Protein AF-A0A966V989-F1 (afdb_monomer_lite)

Radius of gyration: 21.8 Å; chains: 1; bounding box: 51×34×60 Å

pLDDT: mean 93.57, std 5.22, range [58.5, 98.69]

Sequence (258 aa):
MPNAYLGDNYPEFDYVCVENITTISDEGLRSIDLFLFSRLWVQGTMEQVENVYKALTQFGAKIILDLDDYWVLESGHIMYRMYHEQKLADVIRKHIQLADWVTCTTKHLADRIRPLNANVSILQNEPYEAYQQFIPHPEEEPDKHLVKFGWFGGAQHGEDIELLRDGMERMYFDKELDGKYRIYLGGWNDGNPVYEGYEQVFTAGGRNANYGRIQAADIYSYVGGYNFVNVTLAPLRDTKFNKLKSELKVVEAGWMNK

Foldseek 3Di:
DVVVVCVVPPVVDDDDDDPAPVPQDPVNLLPAQEDEDEQAPDQDDLVVRVVVLCVSCVNPHAYEYEYQFQLQDDPLFPCNVVCVVSVRSVVSLSVLLSGPAYEYADPLLVVVSCVRPVHYDHDHDADDPVQCLLPADLVPAPPVQAAEEEEADDLGCLVLLLVCQVVLLVCLPPPVCPPHYAYEYEQDDPPDVSVVSSVCSNCNRVPNPSYDYHHHDDPSHSLNVLSHHQHYDDRDDPDPRRVRHHPVVVNSNVSNND

Secondary structure (DSSP, 8-state):
-HHHHHHHH-TTS-----S-GGG--HHHHHT-SEEEEES-S--S-HHHHHHHHHHHHTTS-EEEEEE-S-S---TTSTTHHHHHHTTHHHHHHHHHHH-SEEEES-HHHHHHHTTT-S-EEE------TTSGGGS--GGG-SSTTSEEEEEE--TT-HHHHHTTHHHHHHHHH-GGGTTTEEEEEEEE-TT-HHHHHHHHHHTTTTT---EEEEE---TTTGGGGGGG-SEE-------TTGGGS--HHHHHHHHTT-

Structure (mmCIF, N/CA/C/O backbone):
data_AF-A0A966V989-F1
#
_entry.id   AF-A0A966V989-F1
#
loop_
_atom_site.group_PDB
_atom_site.id
_atom_site.type_symbol
_atom_site.label_atom_id
_atom_site.label_alt_id
_atom_site.label_comp_id
_atom_site.label_asym_id
_atom_site.label_entity_id
_atom_site.label_seq_id
_atom_site.pdbx_PDB_ins_code
_atom_site.Cartn_x
_atom_site.Cartn_y
_atom_site.Cartn_z
_atom_site.occupancy
_atom_site.B_iso_or_equiv
_atom_site.auth_seq_id
_atom_site.auth_comp_id
_atom_site.auth_asym_id
_atom_site.auth_atom_id
_atom_site.pdbx_PDB_model_num
ATOM 1 N N . MET A 1 1 ? -8.529 7.664 -1.312 1.00 58.50 1 MET A N 1
ATOM 2 C CA . MET A 1 1 ? -8.880 8.081 0.063 1.00 58.50 1 MET A CA 1
ATOM 3 C C . MET A 1 1 ? -10.378 7.896 0.241 1.00 58.50 1 MET A C 1
ATOM 5 O O . MET A 1 1 ? -11.116 8.706 -0.309 1.00 58.50 1 MET A O 1
ATOM 9 N N . PRO A 1 2 ? -10.831 6.858 0.963 1.00 63.78 2 PRO A N 1
ATOM 10 C CA . PRO A 1 2 ? -12.257 6.602 1.196 1.00 63.78 2 PRO A CA 1
ATOM 11 C C . PRO A 1 2 ? -13.009 7.833 1.724 1.00 63.78 2 PRO A C 1
ATOM 13 O O . PRO A 1 2 ? -14.113 8.112 1.280 1.00 63.78 2 PRO A O 1
ATOM 16 N N . ASN A 1 3 ? -12.360 8.639 2.570 1.00 72.56 3 ASN A N 1
ATOM 17 C CA . ASN A 1 3 ? -12.932 9.867 3.131 1.00 72.56 3 ASN A CA 1
ATOM 18 C C . ASN A 1 3 ? -13.289 10.928 2.074 1.00 72.56 3 ASN A C 1
ATOM 20 O O . ASN A 1 3 ? -14.237 11.673 2.280 1.00 72.56 3 ASN A O 1
ATOM 24 N N . ALA A 1 4 ? -12.552 11.002 0.957 1.00 76.56 4 ALA A N 1
ATOM 25 C CA . ALA A 1 4 ? -12.852 11.953 -0.116 1.00 76.56 4 ALA A CA 1
ATOM 26 C C . ALA A 1 4 ? -14.120 11.534 -0.872 1.00 76.56 4 ALA A C 1
ATOM 28 O O . ALA A 1 4 ? -15.046 12.323 -0.991 1.00 76.56 4 ALA A O 1
ATOM 29 N N . TYR A 1 5 ? -14.202 10.260 -1.278 1.00 80.94 5 TYR A N 1
ATOM 30 C CA . TYR A 1 5 ? -15.415 9.708 -1.892 1.00 80.94 5 TYR A CA 1
ATOM 31 C C . TYR A 1 5 ? -16.628 9.879 -0.978 1.00 80.94 5 TYR A C 1
ATOM 33 O O . TYR A 1 5 ? -17.689 10.312 -1.420 1.00 80.94 5 TYR A O 1
ATOM 41 N N . LEU A 1 6 ? -16.462 9.554 0.304 1.00 81.56 6 LEU A N 1
ATOM 42 C CA . LEU A 1 6 ? -17.521 9.676 1.292 1.00 81.56 6 LEU A CA 1
ATOM 43 C C . LEU A 1 6 ? -17.997 11.128 1.453 1.00 81.56 6 LEU A C 1
ATOM 45 O O . LEU A 1 6 ? -19.194 11.374 1.354 1.00 81.56 6 LEU A O 1
ATOM 49 N N . GLY A 1 7 ? -17.078 12.085 1.604 1.00 83.69 7 GLY A N 1
ATOM 50 C CA . GLY A 1 7 ? -17.421 13.507 1.705 1.00 83.69 7 GLY A CA 1
ATOM 51 C C . GLY A 1 7 ? -18.097 14.073 0.452 1.00 83.69 7 GLY A C 1
ATOM 52 O O . GLY A 1 7 ? -18.991 14.906 0.568 1.00 83.69 7 GLY A O 1
ATOM 53 N N . ASP A 1 8 ? -17.718 13.595 -0.735 1.00 84.81 8 ASP A N 1
ATOM 54 C CA . ASP A 1 8 ? -18.297 14.058 -2.002 1.00 84.81 8 ASP A CA 1
ATOM 55 C C . ASP A 1 8 ? -19.697 13.470 -2.270 1.00 84.81 8 ASP A C 1
ATOM 57 O O . ASP A 1 8 ? -20.505 14.098 -2.957 1.00 84.81 8 ASP A O 1
ATOM 61 N N . ASN A 1 9 ? -19.994 12.271 -1.751 1.00 87.88 9 ASN A N 1
ATOM 62 C CA . ASN A 1 9 ? -21.205 11.514 -2.105 1.00 87.88 9 ASN A CA 1
ATOM 63 C C . ASN A 1 9 ? -22.227 11.365 -0.969 1.00 87.88 9 ASN A C 1
ATOM 65 O O . ASN A 1 9 ? -23.382 11.054 -1.256 1.00 87.88 9 ASN A O 1
ATOM 69 N N . TYR A 1 10 ? -21.836 11.588 0.288 1.00 89.88 10 TYR A N 1
ATOM 70 C CA . TYR A 1 10 ? -22.702 11.408 1.458 1.00 89.88 10 TYR A CA 1
ATOM 71 C C . TYR A 1 10 ? -22.670 12.646 2.370 1.00 89.88 10 TYR A C 1
ATOM 73 O O . TYR A 1 10 ? -22.090 12.612 3.460 1.00 89.88 10 TYR A O 1
ATOM 81 N N . PRO A 1 11 ? -23.279 13.765 1.930 1.00 87.62 11 PRO A N 1
ATOM 82 C CA . PRO A 1 11 ? -23.279 15.030 2.667 1.00 87.62 11 PRO A CA 1
ATOM 83 C C . PRO A 1 11 ? -24.067 14.977 3.985 1.00 87.62 11 PRO A C 1
ATOM 85 O O . PRO A 1 11 ? -24.035 15.932 4.754 1.00 87.62 11 PRO A O 1
ATOM 88 N N . GLU A 1 12 ? -24.808 13.897 4.242 1.00 89.38 12 GLU A N 1
ATOM 89 C CA . GLU A 1 12 ? -25.472 13.645 5.520 1.00 89.38 12 GLU A CA 1
ATOM 90 C C . GLU A 1 12 ? -24.508 13.296 6.664 1.00 89.38 12 GLU A C 1
ATOM 92 O O . GLU A 1 12 ? -24.930 13.301 7.821 1.00 89.38 12 GLU A O 1
ATOM 97 N N . PHE A 1 13 ? -23.242 12.990 6.363 1.00 87.75 13 PHE A N 1
ATOM 98 C CA . PHE A 1 13 ? -22.214 12.733 7.365 1.00 87.75 13 PHE A CA 1
ATOM 99 C C . PHE A 1 13 ? -21.246 13.911 7.477 1.00 87.75 13 PHE A C 1
ATOM 101 O O . PHE A 1 13 ? -20.687 14.382 6.487 1.00 87.75 13 PHE A O 1
ATOM 108 N N . ASP A 1 14 ? -20.974 14.318 8.714 1.00 87.75 14 ASP A N 1
ATOM 109 C CA . ASP A 1 14 ? -19.899 15.252 9.024 1.00 87.75 14 ASP A CA 1
ATOM 110 C C . ASP A 1 14 ? -18.587 14.490 9.248 1.00 87.75 14 ASP A C 1
ATOM 112 O O . ASP A 1 14 ? -18.503 13.570 10.066 1.00 87.75 14 ASP A O 1
ATOM 116 N N . TYR A 1 15 ? -17.531 14.895 8.540 1.00 85.06 15 TYR A N 1
ATOM 117 C CA . TYR A 1 15 ? -16.211 14.274 8.640 1.00 85.06 15 TYR A CA 1
ATOM 118 C C . TYR A 1 15 ? -15.223 15.205 9.331 1.00 85.06 15 TYR A C 1
ATOM 120 O O . TYR A 1 15 ? -14.981 16.328 8.887 1.00 85.06 15 TYR A O 1
ATOM 128 N N . VAL A 1 16 ? -14.582 14.705 10.386 1.00 85.50 16 VAL A N 1
ATOM 129 C CA . VAL A 1 16 ? -13.527 15.427 11.101 1.00 85.50 16 VAL A CA 1
ATOM 130 C C . VAL A 1 16 ? -12.266 14.578 11.107 1.00 85.50 16 VAL A C 1
ATOM 132 O O . VAL A 1 16 ? -12.254 13.456 11.609 1.00 85.50 16 VAL A O 1
ATOM 135 N N . CYS A 1 17 ? -11.182 15.119 10.552 1.00 86.69 17 CYS A N 1
ATOM 136 C CA . CYS A 1 17 ? -9.864 14.519 10.695 1.00 86.69 17 CYS A CA 1
ATOM 137 C C . CYS A 1 17 ? -9.240 15.011 12.002 1.00 86.69 17 CYS A C 1
ATOM 139 O O . CYS A 1 17 ? -9.069 16.216 12.196 1.00 86.69 17 CYS A O 1
ATOM 141 N N . VAL A 1 18 ? -8.897 14.083 12.892 1.00 85.00 18 VAL A N 1
ATOM 142 C CA . VAL A 1 18 ? -8.222 14.394 14.151 1.00 85.00 18 VAL A CA 1
ATOM 143 C C . VAL A 1 18 ? -6.817 13.813 14.108 1.00 85.00 18 VAL A C 1
ATOM 145 O O . VAL A 1 18 ? -6.646 12.598 14.105 1.00 85.00 18 VAL A O 1
ATOM 148 N N . GLU A 1 19 ? -5.806 14.681 14.108 1.00 81.44 19 GLU A N 1
ATOM 149 C CA . GLU A 1 19 ? -4.401 14.251 14.109 1.00 81.44 19 GLU A CA 1
ATOM 150 C C . GLU A 1 19 ? -3.995 13.595 15.432 1.00 81.44 19 GLU A C 1
ATOM 152 O O . GLU A 1 19 ? -3.210 12.649 15.452 1.00 81.44 19 GLU A O 1
ATOM 157 N N . ASN A 1 20 ? -4.531 14.092 16.550 1.00 88.19 20 ASN A N 1
ATOM 158 C CA . ASN A 1 20 ? -4.239 13.568 17.874 1.00 88.19 20 ASN A CA 1
ATOM 159 C C . ASN A 1 20 ? -5.516 13.429 18.707 1.00 88.19 20 ASN A C 1
ATOM 161 O O . ASN A 1 20 ? -6.083 14.410 19.178 1.00 88.19 20 ASN A O 1
ATOM 165 N N . ILE A 1 21 ? -5.937 12.190 18.952 1.00 89.62 21 ILE A N 1
ATOM 166 C CA . ILE A 1 21 ? -7.148 11.889 19.725 1.00 89.62 21 ILE A CA 1
ATOM 167 C C . ILE A 1 21 ? -7.117 12.448 21.154 1.00 89.62 21 ILE A C 1
ATOM 169 O O . ILE A 1 21 ? -8.170 12.661 21.747 1.00 89.62 21 ILE A O 1
ATOM 173 N N . THR A 1 22 ? -5.934 12.733 21.714 1.00 88.56 22 THR A N 1
ATOM 174 C CA . THR A 1 22 ? -5.822 13.306 23.064 1.00 88.56 22 THR A CA 1
ATOM 175 C C . THR A 1 22 ? -6.238 14.774 23.129 1.00 88.56 22 THR A C 1
ATOM 177 O O . THR A 1 22 ? -6.298 15.328 24.222 1.00 88.56 22 THR A O 1
ATOM 180 N N . THR A 1 23 ? -6.466 15.434 21.989 1.00 90.19 23 THR A N 1
ATOM 181 C CA . THR A 1 23 ? -6.910 16.836 21.943 1.00 90.19 23 THR A CA 1
ATOM 182 C C . THR A 1 23 ? -8.427 16.974 21.835 1.00 90.19 23 THR A C 1
ATOM 184 O O . THR A 1 23 ? -8.926 18.098 21.838 1.00 90.19 23 THR A O 1
ATOM 187 N N . ILE A 1 24 ? -9.166 15.866 21.721 1.00 92.00 24 ILE A N 1
ATOM 188 C CA . ILE A 1 24 ? -10.629 15.890 21.654 1.00 92.00 24 ILE A CA 1
ATOM 189 C C . ILE A 1 24 ? -11.175 16.144 23.065 1.00 92.00 24 ILE A C 1
ATOM 191 O O . ILE A 1 24 ? -10.844 15.424 24.005 1.00 92.00 24 ILE A O 1
ATOM 195 N N . SER A 1 25 ? -12.000 17.181 23.222 1.00 93.38 25 SER A N 1
ATOM 196 C CA . SER A 1 25 ? -12.695 17.463 24.483 1.00 93.38 25 SER A CA 1
ATOM 197 C C . SER A 1 25 ? -13.826 16.460 24.729 1.00 93.38 25 SER A C 1
ATOM 199 O O . SER A 1 25 ? -14.310 15.826 23.797 1.00 93.38 25 SER A O 1
ATOM 201 N N . ASP A 1 26 ? -14.327 16.368 25.962 1.00 93.19 26 ASP A N 1
ATOM 202 C CA . ASP A 1 26 ? -15.508 15.543 26.260 1.00 93.19 26 ASP A CA 1
ATOM 203 C C . ASP A 1 26 ? -16.731 15.936 25.415 1.00 93.19 26 ASP A C 1
ATOM 205 O O . ASP A 1 26 ? -17.512 15.076 25.019 1.00 93.19 26 ASP A O 1
ATOM 209 N N . GLU A 1 27 ? -16.899 17.227 25.116 1.00 94.06 27 GLU A N 1
ATOM 210 C CA . GLU A 1 27 ? -17.954 17.710 24.219 1.00 94.06 27 GLU A CA 1
ATOM 211 C C . GLU A 1 27 ? -17.746 17.205 22.785 1.00 94.06 27 GLU A C 1
ATOM 213 O O . GLU A 1 27 ? -18.691 16.714 22.175 1.00 94.06 27 GLU A O 1
ATOM 218 N N . GLY A 1 28 ? -16.504 17.224 22.289 1.00 92.94 28 GLY A N 1
ATOM 219 C CA . GLY A 1 28 ? -16.163 16.652 20.986 1.00 92.94 28 GLY A CA 1
ATOM 220 C C . GLY A 1 28 ? -16.338 15.133 20.938 1.00 92.94 28 GLY A C 1
ATOM 221 O O . GLY A 1 28 ? -16.830 14.601 19.953 1.00 92.94 28 GLY A O 1
ATOM 222 N N . LEU A 1 29 ? -16.006 14.410 22.012 1.00 94.12 29 LEU A N 1
ATOM 223 C CA . LEU A 1 29 ? -16.248 12.965 22.083 1.00 94.12 29 LEU A CA 1
ATOM 224 C C . LEU A 1 29 ? -17.749 12.637 22.075 1.00 94.12 29 LEU A C 1
ATOM 226 O O . LEU A 1 29 ? -18.141 11.612 21.527 1.00 94.12 29 LEU A O 1
ATOM 230 N N . ARG A 1 30 ? -18.597 13.492 22.664 1.00 95.75 30 ARG A N 1
ATOM 231 C CA . ARG A 1 30 ? -20.063 13.327 22.650 1.00 95.75 30 ARG A CA 1
ATOM 232 C C . ARG A 1 30 ? -20.688 13.565 21.282 1.00 95.75 30 ARG A C 1
ATOM 234 O O . ARG A 1 30 ? -21.777 13.055 21.050 1.00 95.75 30 ARG A O 1
ATOM 241 N N . SER A 1 31 ? -20.047 14.355 20.424 1.00 94.25 31 SER A N 1
ATOM 242 C CA . SER A 1 31 ? -20.546 14.632 19.076 1.00 94.25 31 SER A CA 1
ATOM 243 C C . SER A 1 31 ? -20.110 13.595 18.041 1.00 94.25 31 SER A C 1
ATOM 245 O O . SER A 1 31 ? -20.470 13.733 16.880 1.00 94.25 31 SER A O 1
ATOM 247 N N . ILE A 1 32 ? -19.296 12.604 18.420 1.00 94.75 32 ILE A N 1
ATOM 248 C CA . ILE A 1 32 ? -18.785 11.589 17.495 1.00 94.75 32 ILE A CA 1
ATOM 249 C C . ILE A 1 32 ? -19.604 10.309 17.639 1.00 94.75 32 ILE A C 1
ATOM 251 O O . ILE A 1 32 ? -19.591 9.667 18.687 1.00 94.75 32 ILE A O 1
ATOM 255 N N . ASP A 1 33 ? -20.250 9.893 16.553 1.00 95.06 33 ASP A N 1
ATOM 256 C CA . ASP A 1 33 ? -20.952 8.608 16.482 1.00 95.06 33 ASP A CA 1
ATOM 257 C C . ASP A 1 33 ? -20.016 7.450 16.096 1.00 95.06 33 ASP A C 1
ATOM 259 O O . ASP A 1 33 ? -20.230 6.296 16.478 1.00 95.06 33 ASP A O 1
ATOM 263 N N . LEU A 1 34 ? -18.961 7.749 15.331 1.00 94.94 34 LEU A N 1
ATOM 264 C CA . LEU A 1 34 ? -18.090 6.757 14.712 1.00 94.94 34 LEU A CA 1
ATOM 265 C C . LEU A 1 34 ? -16.642 7.243 14.630 1.00 94.94 34 LEU A C 1
ATOM 267 O O . LEU A 1 34 ? -16.358 8.301 14.075 1.00 94.94 34 LEU A O 1
ATOM 271 N N . PHE A 1 35 ? -15.714 6.415 15.098 1.00 95.50 35 PHE A N 1
ATOM 272 C CA . PHE A 1 35 ? -14.289 6.564 14.845 1.00 95.50 35 PHE A CA 1
ATOM 273 C C . PHE A 1 35 ? -13.830 5.553 13.799 1.00 95.50 35 PHE A C 1
ATOM 275 O O . PHE A 1 35 ? -14.087 4.356 13.929 1.00 95.50 35 PHE A O 1
ATOM 282 N N . LEU A 1 36 ? -13.088 6.028 12.802 1.00 94.31 36 LEU A N 1
ATOM 283 C CA . LEU A 1 36 ? -12.415 5.193 11.813 1.00 94.31 36 LEU A CA 1
ATOM 284 C C . LEU A 1 36 ? -10.902 5.301 12.013 1.00 94.31 36 LEU A C 1
ATOM 286 O O . LEU A 1 36 ? -10.333 6.382 11.873 1.00 94.31 36 LEU A O 1
ATOM 290 N N . PHE A 1 37 ? -10.248 4.181 12.313 1.00 95.06 37 PHE A N 1
ATOM 291 C CA . PHE A 1 37 ? -8.795 4.119 12.470 1.00 95.06 37 PHE A CA 1
ATOM 292 C C . PHE A 1 37 ? -8.169 3.217 11.420 1.00 95.06 37 PHE A C 1
ATOM 294 O O . PHE A 1 37 ? -8.630 2.099 11.212 1.00 95.06 37 PHE A O 1
ATOM 301 N N . SER A 1 38 ? -7.057 3.656 10.831 1.00 93.56 38 SER A N 1
ATOM 302 C CA . SER A 1 38 ? -6.209 2.775 10.031 1.00 93.56 38 SER A CA 1
ATOM 303 C C . SER A 1 38 ? -5.205 2.068 10.937 1.00 93.56 38 SER A C 1
ATOM 305 O O . SER A 1 38 ? -4.400 2.706 11.617 1.00 93.56 38 SER A O 1
ATOM 307 N N . ARG A 1 39 ? -5.248 0.733 10.938 1.00 94.12 39 ARG A N 1
ATOM 308 C CA . ARG A 1 39 ? -4.341 -0.198 11.630 1.00 94.12 39 ARG A CA 1
ATOM 309 C C . ARG A 1 39 ? -4.349 -0.189 13.160 1.00 94.12 39 ARG A C 1
ATOM 311 O O . ARG A 1 39 ? -4.332 -1.272 13.747 1.00 94.12 39 ARG A O 1
ATOM 318 N N . LEU A 1 40 ? -4.354 0.973 13.808 1.00 95.12 40 LEU A N 1
ATOM 319 C CA . LEU A 1 40 ? -4.369 1.131 15.265 1.00 95.12 40 LEU A CA 1
ATOM 320 C C . LEU A 1 40 ? -4.830 2.539 15.669 1.00 95.12 40 LEU A C 1
ATOM 322 O O . LEU A 1 40 ? -4.630 3.492 14.924 1.00 95.12 40 LEU A O 1
ATOM 326 N N . TRP A 1 41 ? -5.406 2.677 16.866 1.00 94.81 41 TRP A N 1
ATOM 327 C CA . TRP A 1 41 ? -5.727 3.985 17.462 1.00 94.81 41 TRP A CA 1
ATOM 328 C C . TRP A 1 41 ? -4.679 4.445 18.473 1.00 94.81 41 TRP A C 1
ATOM 330 O O . TRP A 1 41 ? -4.533 5.640 18.709 1.00 94.81 41 TRP A O 1
ATOM 340 N N . VAL A 1 42 ? -3.935 3.514 19.080 1.00 94.56 42 VAL A N 1
ATOM 341 C CA . VAL A 1 42 ? -2.839 3.842 19.993 1.00 94.56 42 VAL A CA 1
ATOM 342 C C . VAL A 1 42 ? -1.757 2.768 19.955 1.00 94.56 42 VAL A C 1
ATOM 344 O O . VAL A 1 42 ? -2.034 1.570 19.925 1.00 94.56 42 VAL A O 1
ATOM 347 N N . GLN A 1 43 ? -0.497 3.190 19.999 1.00 90.81 43 GLN A N 1
ATOM 348 C CA . GLN A 1 43 ? 0.629 2.288 20.215 1.00 90.81 43 GLN A CA 1
ATOM 349 C C . GLN A 1 43 ? 0.986 2.281 21.702 1.00 90.81 43 GLN A C 1
ATOM 351 O O . GLN A 1 43 ? 1.272 3.326 22.281 1.00 90.81 43 GLN A O 1
ATOM 356 N N . GLY A 1 44 ? 0.962 1.108 22.333 1.00 91.12 44 GLY A N 1
ATOM 357 C CA . GLY A 1 44 ? 1.195 0.999 23.768 1.00 91.12 44 GLY A CA 1
ATOM 358 C C . GLY A 1 44 ? 0.936 -0.397 24.320 1.00 91.12 44 GLY A C 1
ATOM 359 O O . GLY A 1 44 ? 0.843 -1.378 23.580 1.00 91.12 44 GLY A O 1
ATOM 360 N N . THR A 1 45 ? 0.824 -0.485 25.642 1.00 94.44 45 THR A N 1
ATOM 361 C CA . THR A 1 45 ? 0.451 -1.715 26.345 1.00 94.44 45 THR A CA 1
ATOM 362 C C . THR A 1 45 ? -1.009 -2.086 26.071 1.00 94.44 45 THR A C 1
ATOM 364 O O . THR A 1 45 ? -1.823 -1.243 25.701 1.00 94.44 45 THR A O 1
ATOM 367 N N . MET A 1 46 ? -1.378 -3.347 26.313 1.00 95.38 46 MET A N 1
ATOM 368 C CA . MET A 1 46 ? -2.772 -3.801 26.168 1.00 95.38 46 MET A CA 1
ATOM 369 C C . MET A 1 46 ? -3.744 -2.987 27.027 1.00 95.38 46 MET A C 1
ATOM 371 O O . MET A 1 46 ? -4.854 -2.696 26.595 1.00 95.38 46 MET A O 1
ATOM 375 N N . GLU A 1 47 ? -3.309 -2.590 28.223 1.00 96.94 47 GLU A N 1
ATOM 376 C CA . GLU A 1 47 ? -4.089 -1.748 29.127 1.00 96.94 47 GLU A CA 1
ATOM 377 C C . GLU A 1 47 ? -4.317 -0.352 28.536 1.00 96.94 47 GLU A C 1
ATOM 379 O O . GLU A 1 47 ? -5.433 0.158 28.578 1.00 96.94 47 GLU A O 1
ATOM 384 N N . GLN A 1 48 ? -3.295 0.249 27.916 1.00 96.06 48 GLN A N 1
ATOM 385 C CA . GLN A 1 48 ? -3.448 1.531 27.225 1.00 96.06 48 GLN A CA 1
ATOM 386 C C . GLN A 1 48 ? -4.442 1.421 26.064 1.00 96.06 48 GLN A C 1
ATOM 388 O O . GLN A 1 48 ? -5.310 2.279 25.931 1.00 96.06 48 GLN A O 1
ATOM 393 N N . VAL A 1 49 ? -4.374 0.345 25.272 1.00 97.62 49 VAL A N 1
ATOM 394 C CA . VAL A 1 49 ? -5.329 0.091 24.180 1.00 97.62 49 VAL A CA 1
ATOM 395 C C . VAL A 1 49 ? -6.765 0.004 24.704 1.00 97.62 49 VAL A C 1
ATOM 397 O O . VAL A 1 49 ? -7.654 0.650 24.150 1.00 97.62 49 VAL A O 1
ATOM 400 N N . GLU A 1 50 ? -6.992 -0.751 25.784 1.00 98.06 50 GLU A N 1
ATOM 401 C CA . GLU A 1 50 ? -8.311 -0.879 26.417 1.00 98.06 50 GLU A CA 1
ATOM 402 C C . GLU A 1 50 ? -8.815 0.435 27.017 1.00 98.06 50 GLU A C 1
ATOM 404 O O . GLU A 1 50 ? -9.999 0.750 26.902 1.00 98.06 50 GLU A O 1
ATOM 409 N N . ASN A 1 51 ? -7.939 1.204 27.664 1.00 97.44 51 ASN A N 1
ATOM 410 C CA . ASN A 1 51 ? -8.308 2.474 28.282 1.00 97.44 51 ASN A CA 1
ATOM 411 C C . ASN A 1 51 ? -8.685 3.516 27.228 1.00 97.44 51 ASN A C 1
ATOM 413 O O . ASN A 1 51 ? -9.692 4.202 27.393 1.00 97.44 51 ASN A O 1
ATOM 417 N N . VAL A 1 52 ? -7.939 3.587 26.121 1.00 96.94 52 VAL A N 1
ATOM 418 C CA . VAL A 1 52 ? -8.288 4.464 24.996 1.00 96.94 52 VAL A CA 1
ATOM 419 C C . VAL A 1 52 ? -9.600 4.018 24.352 1.00 96.94 52 VAL A C 1
ATOM 421 O O . VAL A 1 52 ? -10.469 4.855 24.139 1.00 96.94 52 VAL A O 1
ATOM 424 N N . TYR A 1 53 ? -9.810 2.715 24.135 1.00 97.75 53 TYR A N 1
ATOM 425 C CA . TYR A 1 53 ? -11.090 2.198 23.635 1.00 97.75 53 TYR A CA 1
ATOM 426 C C . TYR A 1 53 ? -12.269 2.622 24.528 1.00 97.75 53 TYR A C 1
ATOM 428 O O . TYR A 1 53 ? -13.266 3.148 24.034 1.00 97.75 53 TYR A O 1
ATOM 436 N N . LYS A 1 54 ? -12.148 2.456 25.853 1.00 97.69 54 LYS A N 1
ATOM 437 C CA . LYS A 1 54 ? -13.186 2.877 26.810 1.00 97.69 54 LYS A CA 1
ATOM 438 C C . LYS A 1 54 ? -13.437 4.382 26.749 1.00 97.69 54 LYS A C 1
ATOM 440 O O . LYS A 1 54 ? -14.589 4.788 26.778 1.00 97.69 54 LYS A O 1
ATOM 445 N N . ALA A 1 55 ? -12.386 5.195 26.651 1.00 96.31 55 ALA A N 1
ATOM 446 C CA . ALA A 1 55 ? -12.510 6.649 26.575 1.00 96.31 55 ALA A CA 1
ATOM 447 C C . ALA A 1 55 ? -13.196 7.114 25.280 1.00 96.31 55 ALA A C 1
ATOM 449 O O . ALA A 1 55 ? -14.060 7.984 25.329 1.00 96.31 55 ALA A O 1
ATOM 450 N N . LEU A 1 56 ? -12.854 6.511 24.137 1.00 96.56 56 LEU A N 1
ATOM 451 C CA . LEU A 1 56 ? -13.466 6.829 22.843 1.00 96.56 56 LEU A CA 1
ATOM 452 C C . LEU A 1 56 ? -14.943 6.416 22.794 1.00 96.56 56 LEU A C 1
ATOM 454 O O . LEU A 1 56 ? -15.771 7.136 22.252 1.00 96.56 56 LEU A O 1
ATOM 458 N N . THR A 1 57 ? -15.289 5.280 23.401 1.00 97.00 57 THR A N 1
ATOM 459 C CA . THR A 1 57 ? -16.648 4.712 23.350 1.00 97.00 57 THR A CA 1
ATOM 460 C C . THR A 1 57 ? -17.540 5.129 24.525 1.00 97.00 57 THR A C 1
ATOM 462 O O . THR A 1 57 ? -18.715 4.761 24.564 1.00 97.00 57 THR A O 1
ATOM 465 N N . GLN A 1 58 ? -17.035 5.927 25.478 1.00 97.00 58 GLN A N 1
ATOM 466 C CA . GLN A 1 58 ? -17.753 6.266 26.719 1.00 97.00 58 GLN A CA 1
ATOM 467 C C . GLN A 1 58 ? -19.094 6.984 26.489 1.00 97.00 58 GLN A C 1
ATOM 469 O O . GLN A 1 58 ? -19.990 6.893 27.328 1.00 97.00 58 GLN A O 1
ATOM 474 N N . PHE A 1 59 ? -19.240 7.683 25.358 1.00 97.00 59 PHE A N 1
ATOM 475 C CA . PHE A 1 59 ? -20.464 8.393 24.975 1.00 97.00 59 PHE A CA 1
ATOM 476 C C . PHE A 1 59 ? -21.276 7.675 23.890 1.00 97.00 59 PHE A C 1
ATOM 478 O O . PHE A 1 59 ? -22.216 8.251 23.356 1.00 97.00 59 PHE A O 1
ATOM 485 N N . GLY A 1 60 ? -20.966 6.405 23.611 1.0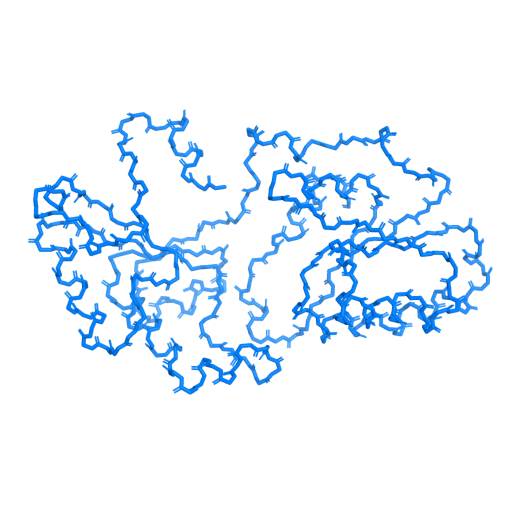0 97.12 60 GLY A N 1
ATOM 486 C CA . GLY A 1 60 ? -21.734 5.556 22.696 1.00 97.12 60 GLY A CA 1
ATOM 487 C C . GLY A 1 60 ? -21.165 5.438 21.283 1.00 97.12 60 GLY A C 1
ATOM 488 O O . GLY A 1 60 ? -21.697 4.646 20.506 1.00 97.12 60 GLY A O 1
ATOM 489 N N . ALA A 1 61 ? -20.079 6.156 20.975 1.00 97.44 61 ALA A N 1
ATOM 490 C CA . ALA A 1 61 ? -19.389 6.057 19.695 1.00 97.44 61 ALA A CA 1
ATOM 491 C C . ALA A 1 61 ? -18.949 4.618 19.389 1.00 97.44 61 ALA A C 1
ATOM 493 O O . ALA A 1 61 ? -18.622 3.841 20.295 1.00 97.44 61 ALA A O 1
ATOM 494 N N . LYS A 1 62 ? -18.900 4.282 18.101 1.00 98.25 62 LYS A N 1
ATOM 495 C CA . LYS A 1 62 ? -18.411 2.996 17.591 1.00 98.25 62 LYS A CA 1
ATOM 496 C C . LYS A 1 62 ? -17.027 3.129 16.983 1.00 98.25 62 LYS A C 1
ATOM 498 O O . LYS A 1 62 ? -16.676 4.187 16.473 1.00 98.25 62 LYS A O 1
ATOM 503 N N . ILE A 1 63 ? -16.239 2.057 17.019 1.00 98.19 63 ILE A N 1
ATOM 504 C CA . ILE A 1 63 ? -14.908 2.021 16.399 1.00 98.19 63 ILE A CA 1
ATOM 505 C C . ILE A 1 63 ? -14.901 1.055 15.216 1.00 98.19 63 ILE A C 1
ATOM 507 O O . ILE A 1 63 ? -15.118 -0.148 15.379 1.00 98.19 63 ILE A O 1
ATOM 511 N N . ILE A 1 64 ? -14.578 1.586 14.037 1.00 97.75 64 ILE A N 1
ATOM 512 C CA . ILE A 1 64 ? -14.197 0.815 12.855 1.00 97.75 64 ILE A CA 1
ATOM 513 C C . ILE A 1 64 ? -12.677 0.811 12.744 1.00 97.75 64 ILE A C 1
ATOM 515 O O . ILE A 1 64 ? -12.028 1.860 12.760 1.00 97.75 64 ILE A O 1
ATOM 519 N N . LEU A 1 65 ? -12.112 -0.385 12.611 1.00 97.88 65 LEU A N 1
ATOM 520 C CA . LEU A 1 65 ? -10.696 -0.578 12.336 1.00 97.88 65 LEU A CA 1
ATOM 521 C C . LEU A 1 65 ? -10.501 -1.000 10.882 1.00 97.88 65 LEU A C 1
ATOM 523 O O . LEU A 1 65 ? -10.951 -2.072 10.488 1.00 97.88 65 LEU A O 1
ATOM 527 N N . ASP A 1 66 ? -9.781 -0.199 10.113 1.00 95.88 66 ASP A N 1
ATOM 528 C CA . ASP A 1 66 ? -9.393 -0.527 8.747 1.00 95.88 66 ASP A CA 1
ATOM 529 C C . ASP A 1 66 ? -8.014 -1.201 8.699 1.00 95.88 66 ASP A C 1
ATOM 531 O O . ASP A 1 66 ? -7.035 -0.703 9.267 1.00 95.88 66 ASP A O 1
ATOM 535 N N . LEU A 1 67 ? -7.938 -2.366 8.049 1.00 95.62 67 LEU A N 1
ATOM 536 C CA . LEU A 1 67 ? -6.742 -3.203 7.950 1.00 95.62 67 LEU A CA 1
ATOM 537 C C . LEU A 1 67 ? -6.451 -3.621 6.509 1.00 95.62 67 LEU A C 1
ATOM 539 O O . LEU A 1 67 ? -7.080 -4.534 5.978 1.00 95.62 67 LEU A O 1
ATOM 543 N N . ASP A 1 68 ? -5.404 -3.037 5.929 1.00 91.38 68 ASP A N 1
ATOM 544 C CA . ASP A 1 68 ? -4.922 -3.403 4.589 1.00 91.38 68 ASP A CA 1
ATOM 545 C C . ASP A 1 68 ? -3.860 -4.525 4.613 1.00 91.38 68 ASP A C 1
ATOM 547 O O . ASP A 1 68 ? -3.787 -5.362 3.718 1.00 91.38 68 ASP A O 1
ATOM 551 N N . ASP A 1 69 ? -3.074 -4.609 5.692 1.00 91.62 69 ASP A N 1
ATOM 552 C CA . ASP A 1 69 ? -1.962 -5.558 5.824 1.00 91.62 69 ASP A CA 1
ATOM 553 C C . ASP A 1 69 ? -2.147 -6.538 6.984 1.00 91.62 69 ASP A C 1
ATOM 555 O O . ASP A 1 69 ? -2.509 -6.157 8.106 1.00 91.62 69 ASP A O 1
ATOM 559 N N . TYR A 1 70 ? -1.725 -7.787 6.776 1.00 95.75 70 TYR A N 1
ATOM 560 C CA . TYR A 1 70 ? -1.619 -8.767 7.855 1.00 95.75 70 TYR A CA 1
ATOM 561 C C . TYR A 1 70 ? -0.662 -8.288 8.965 1.00 95.75 70 TYR A C 1
ATOM 563 O O . TYR A 1 70 ? 0.399 -7.718 8.723 1.00 95.75 70 TYR A O 1
ATOM 571 N N . TRP A 1 71 ? -1.032 -8.502 10.226 1.00 95.50 71 TRP A N 1
ATOM 572 C CA . TRP A 1 71 ? -0.325 -7.919 11.378 1.00 95.50 71 TRP A CA 1
ATOM 573 C C . TRP A 1 71 ? 0.858 -8.749 11.889 1.00 95.50 71 TRP A C 1
ATOM 575 O O . TRP A 1 71 ? 1.542 -8.329 12.822 1.00 95.50 71 TRP A O 1
ATOM 585 N N . VAL A 1 72 ? 1.110 -9.927 11.310 1.00 94.88 72 VAL A N 1
ATOM 586 C CA . VAL A 1 72 ? 2.275 -10.758 11.644 1.00 94.88 72 VAL A CA 1
ATOM 587 C C . VAL A 1 72 ? 3.267 -10.702 10.493 1.00 94.88 72 VAL A C 1
ATOM 589 O O . VAL A 1 72 ? 2.977 -11.186 9.399 1.00 94.88 72 VAL A O 1
ATOM 592 N N . LEU A 1 73 ? 4.437 -10.132 10.768 1.00 91.62 73 LEU A N 1
ATOM 593 C CA . LEU A 1 73 ? 5.523 -10.011 9.805 1.00 91.62 73 LEU A CA 1
ATOM 594 C C . LEU A 1 73 ? 6.455 -11.222 9.868 1.00 91.62 73 LEU A C 1
ATOM 596 O O . LEU A 1 73 ? 6.684 -11.791 10.936 1.00 91.62 73 LEU A O 1
ATOM 600 N N . GLU A 1 74 ? 7.013 -11.589 8.721 1.00 87.50 74 GLU A N 1
ATOM 601 C CA . GLU A 1 74 ? 8.053 -12.614 8.613 1.00 87.50 74 GLU A CA 1
ATOM 602 C C . GLU A 1 74 ? 9.449 -12.002 8.786 1.00 87.50 74 GLU A C 1
ATOM 604 O O . GLU A 1 74 ? 9.628 -10.795 8.632 1.00 87.50 74 GLU A O 1
ATOM 609 N N . SER A 1 75 ? 10.454 -12.833 9.082 1.00 86.31 75 SER A N 1
ATOM 610 C CA . SER A 1 75 ? 11.806 -12.382 9.446 1.00 86.31 75 SER A CA 1
ATOM 611 C C . SER A 1 75 ? 12.542 -11.582 8.368 1.00 86.31 75 SER A C 1
ATOM 613 O O . SER A 1 75 ? 13.474 -10.858 8.704 1.00 86.31 75 SER A O 1
ATOM 615 N N . GLY A 1 76 ? 12.145 -11.717 7.097 1.00 80.56 76 GLY A N 1
ATOM 616 C CA . GLY A 1 76 ? 12.696 -10.940 5.977 1.00 80.56 76 GLY A CA 1
ATOM 617 C C . GLY A 1 76 ? 12.148 -9.512 5.880 1.00 80.56 76 GLY A C 1
ATOM 618 O O . GLY A 1 76 ? 12.735 -8.667 5.213 1.00 80.56 76 GLY A O 1
ATOM 619 N N . HIS A 1 77 ? 11.048 -9.197 6.571 1.00 84.38 77 HIS A N 1
ATOM 620 C CA . HIS A 1 77 ? 10.459 -7.863 6.512 1.00 84.38 77 HIS A CA 1
ATOM 621 C C . HIS A 1 77 ? 11.319 -6.844 7.276 1.00 84.38 77 HIS A C 1
ATOM 623 O O . HIS A 1 77 ? 11.687 -7.077 8.427 1.00 84.38 77 HIS A O 1
ATOM 629 N N . ILE A 1 78 ? 11.559 -5.661 6.698 1.00 84.62 78 ILE A N 1
ATOM 630 C CA . ILE A 1 78 ? 12.414 -4.615 7.299 1.00 84.62 78 ILE A CA 1
ATOM 631 C C . ILE A 1 78 ? 11.974 -4.216 8.721 1.00 84.62 78 ILE A C 1
ATOM 633 O O . ILE A 1 78 ? 12.791 -4.052 9.623 1.00 84.62 78 ILE A O 1
ATOM 637 N N . MET A 1 79 ? 10.659 -4.154 8.948 1.00 88.94 79 MET A N 1
ATOM 638 C CA . MET A 1 79 ? 10.053 -3.844 10.251 1.00 88.94 79 MET A CA 1
ATOM 639 C C . MET A 1 79 ? 9.934 -5.037 11.217 1.00 88.94 79 MET A C 1
ATOM 641 O O . MET A 1 79 ? 9.403 -4.868 12.314 1.00 88.94 79 MET A O 1
ATOM 645 N N . TYR A 1 80 ? 10.404 -6.237 10.854 1.00 90.69 80 TYR A N 1
ATOM 646 C CA . TYR A 1 80 ? 10.226 -7.450 11.664 1.00 90.69 80 TYR A CA 1
ATOM 647 C C . TYR A 1 80 ? 10.765 -7.300 13.090 1.00 90.69 80 TYR A C 1
ATOM 649 O O . TYR A 1 80 ? 10.059 -7.610 14.049 1.00 90.69 80 TYR A O 1
ATOM 657 N N . ARG A 1 81 ? 11.995 -6.783 13.239 1.00 93.06 81 ARG A N 1
ATOM 658 C CA . ARG A 1 81 ? 12.634 -6.615 14.558 1.00 93.06 81 ARG A CA 1
ATOM 659 C C . ARG A 1 81 ? 11.814 -5.704 15.463 1.00 93.06 81 ARG A C 1
ATOM 661 O O . ARG A 1 81 ? 11.482 -6.101 16.572 1.00 93.06 81 ARG A O 1
ATOM 668 N N . MET A 1 82 ? 11.398 -4.548 14.943 1.00 93.06 82 MET A N 1
ATOM 669 C CA . MET A 1 82 ? 10.548 -3.610 15.675 1.00 93.06 82 MET A CA 1
ATOM 670 C C . MET A 1 82 ? 9.210 -4.255 16.072 1.00 93.06 82 MET A C 1
ATOM 672 O O . MET A 1 82 ? 8.802 -4.154 17.227 1.00 93.06 82 MET A O 1
ATOM 676 N N . TYR A 1 83 ? 8.543 -4.957 15.145 1.00 94.31 83 TYR A N 1
ATOM 677 C CA . TYR A 1 83 ? 7.279 -5.653 15.429 1.00 94.31 83 TYR A CA 1
ATOM 678 C C . TYR A 1 83 ? 7.432 -6.701 16.532 1.00 94.31 83 TYR A C 1
ATOM 680 O O . TYR A 1 83 ? 6.539 -6.847 17.367 1.00 94.31 83 TYR A O 1
ATOM 688 N N . HIS A 1 84 ? 8.549 -7.427 16.535 1.00 94.00 84 HIS A N 1
ATOM 689 C CA . HIS A 1 84 ? 8.830 -8.461 17.520 1.00 94.00 84 HIS A CA 1
ATOM 690 C C . HIS A 1 84 ? 9.176 -7.867 18.894 1.00 94.00 84 HIS A C 1
ATOM 692 O O . HIS A 1 84 ? 8.582 -8.257 19.898 1.00 94.00 84 HIS A O 1
ATOM 698 N N . GLU A 1 85 ? 10.095 -6.898 18.952 1.00 93.94 85 GLU A N 1
ATOM 699 C CA . GLU A 1 85 ? 10.528 -6.236 20.193 1.00 93.94 85 GLU A CA 1
ATOM 700 C C . GLU A 1 85 ? 9.372 -5.524 20.901 1.00 93.94 85 GLU A C 1
ATOM 702 O O . GLU A 1 85 ? 9.228 -5.620 22.119 1.00 93.94 85 GLU A O 1
ATOM 707 N N . GLN A 1 86 ? 8.505 -4.865 20.131 1.00 93.38 86 GLN A N 1
ATOM 708 C CA . GLN A 1 86 ? 7.358 -4.126 20.660 1.00 93.38 86 GLN A CA 1
ATOM 709 C C . GLN A 1 86 ? 6.087 -4.976 20.770 1.00 93.38 86 GLN A C 1
ATOM 711 O O . GLN A 1 86 ? 5.040 -4.462 21.158 1.00 93.38 86 GLN A O 1
ATOM 716 N N . LYS A 1 87 ? 6.149 -6.268 20.411 1.00 94.75 87 LYS A N 1
ATOM 717 C CA . LYS A 1 87 ? 4.992 -7.182 20.363 1.00 94.75 87 LYS A CA 1
ATOM 718 C C . LYS A 1 87 ? 3.804 -6.597 19.589 1.00 94.75 87 LYS A C 1
ATOM 720 O O . LYS A 1 87 ? 2.642 -6.811 19.937 1.00 94.75 87 LYS A O 1
ATOM 725 N N . LEU A 1 88 ? 4.085 -5.860 18.517 1.00 95.38 88 LEU A N 1
ATOM 726 C CA . LEU A 1 88 ? 3.086 -5.063 17.807 1.00 95.38 88 LEU A CA 1
ATOM 727 C C . LEU A 1 88 ? 1.988 -5.935 17.183 1.00 95.38 88 LEU A C 1
ATOM 729 O O . LEU A 1 88 ? 0.831 -5.534 17.132 1.00 95.38 88 LEU A O 1
ATOM 733 N N . ALA A 1 89 ? 2.319 -7.167 16.789 1.00 96.12 89 ALA A N 1
ATOM 734 C CA . ALA A 1 89 ? 1.328 -8.135 16.330 1.00 96.12 89 ALA A CA 1
ATOM 735 C C . ALA A 1 89 ? 0.268 -8.439 17.404 1.00 96.12 89 ALA A C 1
ATOM 737 O O . ALA A 1 89 ? -0.907 -8.593 17.083 1.00 96.12 89 ALA A O 1
ATOM 738 N N . ASP A 1 90 ? 0.655 -8.545 18.676 1.00 96.75 90 ASP A N 1
ATOM 739 C CA . ASP A 1 90 ? -0.289 -8.786 19.772 1.00 96.75 90 ASP A CA 1
ATOM 740 C C . ASP A 1 90 ? -1.126 -7.535 20.038 1.00 96.75 90 ASP A C 1
ATOM 742 O O . ASP A 1 90 ? -2.333 -7.633 20.250 1.00 96.75 90 ASP A O 1
ATOM 746 N N . VAL A 1 91 ? -0.498 -6.357 19.962 1.00 97.25 91 VAL A N 1
ATOM 747 C CA . VAL A 1 91 ? -1.177 -5.067 20.134 1.00 97.25 91 VAL A CA 1
ATOM 748 C C . VAL A 1 91 ? -2.252 -4.898 19.061 1.00 97.25 91 VAL A C 1
ATOM 750 O O . VAL A 1 91 ? -3.399 -4.609 19.391 1.00 97.25 91 VAL A O 1
ATOM 753 N N . ILE A 1 92 ? -1.938 -5.167 17.791 1.00 97.88 92 ILE A N 1
ATOM 754 C CA . ILE A 1 92 ? -2.917 -5.096 16.695 1.00 97.88 92 ILE A CA 1
ATOM 755 C C . ILE A 1 92 ? -4.031 -6.139 16.877 1.00 97.88 92 ILE A C 1
ATOM 757 O O . ILE A 1 92 ? -5.198 -5.815 16.674 1.00 97.88 92 ILE A O 1
ATOM 761 N N . ARG A 1 93 ? -3.731 -7.366 17.341 1.00 98.25 93 ARG A N 1
ATOM 762 C CA . ARG A 1 93 ? -4.793 -8.343 17.670 1.00 98.25 93 ARG A CA 1
ATOM 763 C C . ARG A 1 93 ? -5.761 -7.804 18.716 1.00 98.25 93 ARG A C 1
ATOM 765 O O . ARG A 1 93 ? -6.962 -8.018 18.581 1.00 98.25 93 ARG A O 1
ATOM 772 N N . LYS A 1 94 ? -5.258 -7.094 19.728 1.00 98.38 94 LYS A N 1
ATOM 773 C CA . LYS A 1 94 ? -6.108 -6.476 20.746 1.00 98.38 94 LYS A CA 1
ATOM 774 C C . LYS A 1 94 ? -7.009 -5.389 20.159 1.00 98.38 94 LYS A C 1
ATOM 776 O O . LYS A 1 94 ? -8.176 -5.323 20.530 1.00 98.38 94 LYS A O 1
ATOM 781 N N . HIS A 1 95 ? -6.500 -4.600 19.213 1.00 98.62 95 HIS A N 1
ATOM 782 C CA . HIS A 1 95 ? -7.310 -3.623 18.484 1.00 98.62 95 HIS A CA 1
ATOM 783 C C . HIS A 1 95 ? -8.423 -4.306 17.679 1.00 98.62 95 HIS A C 1
ATOM 785 O O . HIS A 1 95 ? -9.585 -3.933 17.797 1.00 98.62 95 HIS A O 1
ATOM 791 N N . ILE A 1 96 ? -8.090 -5.366 16.936 1.00 98.62 96 ILE A N 1
ATOM 792 C CA . ILE A 1 96 ? -9.070 -6.156 16.174 1.00 98.62 96 ILE A CA 1
ATOM 793 C C . ILE A 1 96 ? -10.184 -6.676 17.087 1.00 98.62 96 ILE A C 1
ATOM 795 O O . ILE A 1 96 ? -11.355 -6.558 16.749 1.00 98.62 96 ILE A O 1
ATOM 799 N N . GLN A 1 97 ? -9.824 -7.240 18.242 1.00 98.56 97 GLN A N 1
ATOM 800 C CA . GLN A 1 97 ? -10.780 -7.810 19.196 1.00 98.56 97 GLN A CA 1
ATOM 801 C C . GLN A 1 97 ? -11.715 -6.772 19.824 1.00 98.56 97 GLN A C 1
ATOM 803 O O . GLN A 1 97 ? -12.832 -7.120 20.193 1.00 98.56 97 GLN A O 1
ATOM 808 N N . LEU A 1 98 ? -11.239 -5.539 20.015 1.00 98.56 98 LEU A N 1
ATOM 809 C CA . LEU A 1 98 ? -12.009 -4.477 20.660 1.00 98.56 98 LEU A CA 1
ATOM 810 C C . LEU A 1 98 ? -12.887 -3.696 19.680 1.00 98.56 98 LEU A C 1
ATOM 812 O O . LEU A 1 98 ? -13.925 -3.204 20.098 1.00 98.56 98 LEU A O 1
ATOM 816 N N . ALA A 1 99 ? -12.483 -3.563 18.414 1.00 98.62 99 ALA A N 1
ATOM 817 C CA . ALA A 1 99 ? -13.242 -2.806 17.422 1.00 98.62 99 ALA A CA 1
ATOM 818 C C . ALA A 1 99 ? -14.688 -3.323 17.282 1.00 98.62 99 ALA A C 1
ATOM 820 O O . ALA A 1 99 ? -14.935 -4.529 17.320 1.00 98.62 99 ALA A O 1
ATOM 821 N N . ASP A 1 100 ? -15.649 -2.426 17.067 1.00 98.62 100 ASP A N 1
ATOM 822 C CA . ASP A 1 100 ? -17.039 -2.818 16.805 1.00 98.62 100 ASP A CA 1
ATOM 823 C C . ASP A 1 100 ? -17.193 -3.427 15.403 1.00 98.62 100 ASP A C 1
ATOM 825 O O . ASP A 1 100 ? -18.024 -4.318 15.194 1.00 98.62 100 ASP A O 1
ATOM 829 N N . TRP A 1 101 ? -16.373 -2.964 14.455 1.00 98.56 101 TRP A N 1
ATOM 830 C CA . TRP A 1 101 ? -16.302 -3.478 13.091 1.00 98.56 101 TRP A CA 1
ATOM 831 C C . TRP A 1 101 ? -14.871 -3.429 12.555 1.00 98.56 101 TRP A C 1
ATOM 833 O O . TRP A 1 101 ? -14.100 -2.530 12.893 1.00 98.56 101 TRP A O 1
ATOM 843 N N . VAL A 1 102 ? -14.520 -4.367 11.678 1.00 98.62 102 VAL A N 1
ATOM 844 C CA . VAL A 1 102 ? -13.236 -4.360 10.970 1.00 98.62 102 VAL A CA 1
ATOM 845 C C . VAL A 1 102 ? -13.470 -4.338 9.465 1.00 98.62 102 VAL A C 1
ATOM 847 O O . VAL A 1 102 ? -14.266 -5.115 8.936 1.00 98.62 102 VAL A O 1
ATOM 850 N N . THR A 1 103 ? -12.774 -3.457 8.758 1.00 97.56 103 THR A N 1
ATOM 851 C CA . THR A 1 103 ? -12.720 -3.451 7.294 1.00 97.56 103 THR A CA 1
ATOM 852 C C . THR A 1 103 ? -11.367 -3.968 6.837 1.00 97.56 103 THR A C 1
ATOM 854 O O . THR A 1 103 ? -10.351 -3.780 7.506 1.00 97.56 103 THR A O 1
ATOM 857 N N . CYS A 1 104 ? -11.349 -4.694 5.724 1.00 97.25 104 CYS A N 1
ATOM 858 C CA . CYS A 1 104 ? -10.106 -5.153 5.118 1.00 97.25 104 CYS A CA 1
ATOM 859 C C . CYS A 1 104 ? -10.241 -5.332 3.612 1.00 97.25 104 CYS A C 1
ATOM 861 O O . CYS A 1 104 ? -11.347 -5.461 3.095 1.00 97.25 104 CYS A O 1
ATOM 863 N N . THR A 1 105 ? -9.121 -5.444 2.911 1.00 95.00 105 THR A N 1
ATOM 864 C CA . THR A 1 105 ? -9.116 -5.378 1.445 1.00 95.00 105 THR A CA 1
ATOM 865 C C . THR A 1 105 ? -9.325 -6.711 0.739 1.00 95.00 105 THR A C 1
ATOM 867 O O . THR A 1 105 ? -9.793 -6.740 -0.396 1.00 95.00 105 THR A O 1
ATOM 870 N N . THR A 1 106 ? -9.062 -7.839 1.408 1.00 95.94 106 THR A N 1
ATOM 871 C CA . THR A 1 106 ? -9.131 -9.163 0.772 1.00 95.94 106 THR A CA 1
ATOM 872 C C . THR A 1 106 ? -9.893 -10.194 1.597 1.00 95.94 106 THR A C 1
ATOM 874 O O . THR A 1 106 ? -9.931 -10.161 2.830 1.00 95.94 106 THR A O 1
ATOM 877 N N . LYS A 1 107 ? -10.458 -11.199 0.912 1.00 96.88 107 LYS A N 1
ATOM 878 C CA . LYS A 1 107 ? -11.086 -12.358 1.568 1.00 96.88 107 LYS A CA 1
ATOM 879 C C . LYS A 1 107 ? -10.102 -13.121 2.452 1.00 96.88 107 LYS A C 1
ATOM 881 O O . LYS A 1 107 ? -10.465 -13.541 3.547 1.00 96.88 107 LYS A O 1
ATOM 886 N N . HIS A 1 108 ? -8.866 -13.293 1.994 1.00 96.75 108 HIS A N 1
ATOM 887 C CA . HIS A 1 108 ? -7.860 -14.039 2.742 1.00 96.75 108 HIS A CA 1
ATOM 888 C C . HIS A 1 108 ? -7.492 -13.336 4.054 1.00 96.75 108 HIS A C 1
ATOM 890 O O . HIS A 1 108 ? -7.338 -14.008 5.078 1.00 96.75 108 HIS A O 1
ATOM 896 N N . LEU A 1 109 ? -7.400 -12.001 4.050 1.00 97.62 109 LEU A N 1
ATOM 897 C CA . LEU A 1 109 ? -7.198 -11.220 5.268 1.00 97.62 109 LEU A CA 1
ATOM 898 C C . LEU A 1 109 ? -8.429 -11.285 6.183 1.00 97.62 109 LEU A C 1
ATOM 900 O O . LEU A 1 109 ? -8.275 -11.566 7.374 1.00 97.62 109 LEU A O 1
ATOM 904 N N . ALA A 1 110 ? -9.644 -11.167 5.635 1.00 98.19 110 ALA A N 1
ATOM 905 C CA . ALA A 1 110 ? -10.884 -11.330 6.399 1.00 98.19 110 ALA A CA 1
ATOM 906 C C . ALA A 1 110 ? -10.952 -12.684 7.124 1.00 98.19 110 ALA A C 1
ATOM 908 O O . ALA A 1 110 ? -11.302 -12.742 8.302 1.00 98.19 110 ALA A O 1
ATOM 909 N N . ASP A 1 111 ? -10.552 -13.776 6.467 1.00 98.12 111 ASP A N 1
ATOM 910 C CA . ASP A 1 111 ? -10.518 -15.118 7.066 1.00 98.12 111 ASP A CA 1
ATOM 911 C C . ASP A 1 111 ? -9.534 -15.220 8.247 1.00 98.12 111 ASP A C 1
ATOM 913 O O . ASP A 1 111 ? -9.701 -16.064 9.130 1.00 98.12 111 ASP A O 1
ATOM 917 N N . ARG A 1 112 ? -8.515 -14.352 8.302 1.00 98.12 112 ARG A N 1
ATOM 918 C CA . ARG A 1 112 ? -7.613 -14.231 9.460 1.00 98.12 112 ARG A CA 1
ATOM 919 C C . ARG A 1 112 ? -8.169 -13.338 10.562 1.00 98.12 112 ARG A C 1
ATOM 921 O O . ARG A 1 112 ? -7.830 -13.574 11.720 1.00 98.12 112 ARG A O 1
ATOM 928 N N . ILE A 1 113 ? -8.980 -12.340 10.217 1.00 98.56 113 ILE A N 1
ATOM 929 C CA . ILE A 1 113 ? -9.592 -11.393 11.162 1.00 98.56 113 ILE A CA 1
ATOM 930 C C . ILE A 1 113 ? -10.791 -12.028 11.874 1.00 98.56 113 ILE A C 1
ATOM 932 O O . ILE A 1 113 ? -10.899 -11.899 13.089 1.00 98.56 113 ILE A O 1
ATOM 936 N N . ARG A 1 114 ? -11.643 -12.771 11.154 1.00 98.50 114 ARG A N 1
ATOM 937 C CA . ARG A 1 114 ? -12.887 -13.378 11.675 1.00 98.50 114 ARG A CA 1
ATOM 938 C C . ARG A 1 114 ? -12.749 -14.157 12.992 1.00 98.50 114 ARG A C 1
ATOM 940 O O . ARG A 1 114 ? -13.633 -14.036 13.835 1.00 98.50 114 ARG A O 1
ATOM 947 N N . PRO A 1 115 ? -11.667 -14.929 13.224 1.00 98.50 115 PRO A N 1
ATOM 948 C CA . PRO A 1 115 ? -11.439 -15.591 14.511 1.00 98.50 115 PRO A CA 1
ATOM 949 C C . PRO A 1 115 ? -11.220 -14.641 15.700 1.00 98.50 115 PRO A C 1
ATOM 951 O O . PRO A 1 115 ? -11.325 -15.072 16.844 1.00 98.50 115 PRO A O 1
ATOM 954 N N . LEU A 1 116 ? -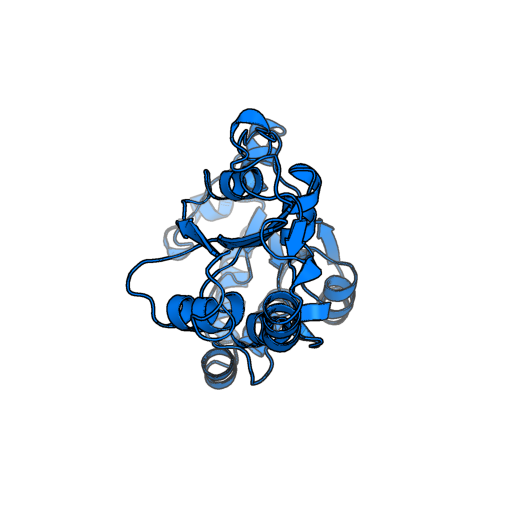10.857 -13.383 15.446 1.00 98.56 116 LEU A N 1
ATOM 955 C CA . LEU A 1 116 ? -10.629 -12.349 16.457 1.00 98.56 116 LEU A CA 1
ATOM 956 C C . LEU A 1 116 ? -11.817 -11.390 16.579 1.00 98.56 116 LEU A C 1
ATOM 958 O O . LEU A 1 116 ? -12.083 -10.909 17.676 1.00 98.56 116 LEU A O 1
ATOM 962 N N . ASN A 1 117 ? -12.510 -11.121 15.471 1.00 98.69 117 ASN A N 1
ATOM 963 C CA . ASN A 1 117 ? -13.699 -10.278 15.421 1.00 98.69 117 ASN A CA 1
ATOM 964 C C . ASN A 1 117 ? -14.655 -10.794 14.343 1.00 98.69 117 ASN A C 1
ATOM 966 O O . ASN A 1 117 ? -14.269 -10.883 13.183 1.00 98.69 117 ASN A O 1
ATOM 970 N N . ALA A 1 118 ? -15.892 -11.137 14.708 1.00 98.19 118 ALA A N 1
ATOM 971 C CA . ALA A 1 118 ? -16.869 -11.689 13.767 1.00 98.19 118 ALA A CA 1
ATOM 972 C C . ALA A 1 118 ? -17.423 -10.645 12.776 1.00 98.19 118 ALA A C 1
ATOM 974 O O . ALA A 1 118 ? -17.890 -11.013 11.696 1.00 98.19 118 ALA A O 1
ATOM 975 N N . ASN A 1 119 ? -17.348 -9.360 13.127 1.00 98.56 119 ASN A N 1
ATOM 976 C CA . ASN A 1 119 ? -17.872 -8.244 12.352 1.00 98.56 119 ASN A CA 1
ATOM 977 C C . ASN A 1 119 ? -16.808 -7.741 11.371 1.00 98.56 119 ASN A C 1
ATOM 979 O O . ASN A 1 119 ? -16.007 -6.864 11.697 1.00 98.56 119 ASN A O 1
ATOM 983 N N . VAL A 1 120 ? -16.775 -8.329 10.171 1.00 98.56 120 VAL A N 1
ATOM 984 C CA . VAL A 1 120 ? -15.769 -8.004 9.149 1.00 98.56 120 VAL A CA 1
ATOM 985 C C . VAL A 1 120 ? -16.414 -7.764 7.793 1.00 98.56 120 VAL A C 1
ATOM 987 O O . VAL A 1 120 ? -17.094 -8.653 7.272 1.00 98.56 120 VAL A O 1
ATOM 990 N N . SER A 1 121 ? -16.117 -6.614 7.189 1.00 98.00 121 SER A N 1
ATOM 991 C CA . SER A 1 121 ? -16.459 -6.307 5.795 1.00 98.00 121 SER A CA 1
ATOM 992 C C . SER A 1 121 ? -15.213 -6.292 4.921 1.00 98.00 121 SER A C 1
ATOM 994 O O . SER A 1 121 ? -14.163 -5.795 5.321 1.00 98.00 121 SER A O 1
ATOM 996 N N . ILE A 1 122 ? -15.343 -6.825 3.708 1.00 97.06 122 ILE A N 1
ATOM 997 C CA . ILE A 1 122 ? -14.291 -6.735 2.696 1.00 97.06 122 ILE A CA 1
ATOM 998 C C . ILE A 1 122 ? -14.584 -5.507 1.837 1.00 97.06 122 ILE A C 1
ATOM 1000 O O . ILE A 1 122 ? -15.619 -5.476 1.175 1.00 97.06 122 ILE A O 1
ATOM 1004 N N . LEU A 1 123 ? -13.685 -4.526 1.861 1.00 93.50 123 LEU A N 1
ATOM 1005 C CA . LEU A 1 123 ? -13.715 -3.313 1.049 1.00 93.50 123 LEU A CA 1
ATOM 1006 C C . LEU A 1 123 ? -12.440 -3.295 0.205 1.00 93.50 123 LEU A C 1
ATOM 1008 O O . LEU A 1 123 ? -11.365 -3.011 0.724 1.00 93.50 123 LEU A O 1
ATOM 1012 N N . GLN A 1 124 ? -12.541 -3.683 -1.066 1.00 91.88 124 GLN A N 1
ATOM 1013 C CA . GLN A 1 124 ? -11.379 -3.747 -1.954 1.00 91.88 124 GLN A CA 1
ATOM 1014 C C . GLN A 1 124 ? -10.798 -2.350 -2.190 1.00 91.88 124 GLN A C 1
ATOM 1016 O O . GLN A 1 124 ? -11.527 -1.360 -2.216 1.00 91.88 124 GLN A O 1
ATOM 1021 N N . ASN A 1 125 ? -9.477 -2.283 -2.368 1.00 89.62 125 ASN A N 1
ATOM 1022 C CA . ASN A 1 125 ? -8.829 -1.043 -2.769 1.00 89.62 125 ASN A CA 1
ATOM 1023 C C . ASN A 1 125 ? -9.254 -0.684 -4.194 1.00 89.62 125 ASN A C 1
ATOM 1025 O O . ASN A 1 125 ? -9.081 -1.482 -5.114 1.00 89.62 125 ASN A O 1
ATOM 1029 N N . GLU A 1 126 ? -9.748 0.535 -4.370 1.00 86.69 126 GLU A N 1
ATOM 1030 C CA . GLU A 1 126 ? -10.187 1.050 -5.660 1.00 86.69 126 GLU A CA 1
ATOM 1031 C C . GLU A 1 126 ? -9.650 2.477 -5.856 1.00 86.69 126 GLU A C 1
ATOM 1033 O O . GLU A 1 126 ? -9.761 3.314 -4.948 1.00 86.69 126 GLU A O 1
ATOM 1038 N N . PRO A 1 127 ? -9.024 2.772 -7.010 1.00 86.75 127 PRO A N 1
ATOM 1039 C CA . PRO A 1 127 ? -8.739 4.135 -7.425 1.00 86.75 127 PRO A CA 1
ATOM 1040 C C . PRO A 1 127 ? -9.985 5.014 -7.364 1.00 86.75 127 PRO A C 1
ATOM 1042 O O . PRO A 1 127 ? -11.071 4.610 -7.761 1.00 86.75 127 PRO A O 1
ATOM 1045 N N . TYR A 1 128 ? -9.833 6.243 -6.873 1.00 85.56 128 TYR A N 1
ATOM 1046 C CA . TYR A 1 128 ? -10.951 7.178 -6.832 1.00 85.56 128 TYR A CA 1
ATOM 1047 C C . TYR A 1 128 ? -10.998 7.993 -8.127 1.00 85.56 128 TYR A C 1
ATOM 1049 O O . TYR A 1 128 ? -10.082 8.774 -8.377 1.00 85.56 128 TYR A O 1
ATOM 1057 N N . GLU A 1 129 ? -12.068 7.842 -8.913 1.00 82.38 129 GLU A N 1
ATOM 1058 C CA . GLU A 1 129 ? -12.255 8.470 -10.236 1.00 82.38 129 GLU A CA 1
ATOM 1059 C C . GLU A 1 129 ? -12.109 9.998 -10.249 1.00 82.38 129 GLU A C 1
ATOM 1061 O O . GLU A 1 129 ? -11.687 10.577 -11.251 1.00 82.38 129 GLU A O 1
ATOM 1066 N N . ALA A 1 130 ? -12.408 10.674 -9.134 1.00 83.75 130 ALA A N 1
ATOM 1067 C CA . ALA A 1 130 ? -12.203 12.118 -9.031 1.00 83.75 130 ALA A CA 1
ATOM 1068 C C . ALA A 1 130 ? -10.720 12.506 -9.185 1.00 83.75 130 ALA A C 1
ATOM 1070 O O . ALA A 1 130 ? -10.402 13.603 -9.653 1.00 83.75 130 ALA A O 1
ATOM 1071 N N . TYR A 1 131 ? -9.792 11.604 -8.844 1.00 82.69 131 TYR A N 1
ATOM 1072 C CA . TYR A 1 131 ? -8.372 11.806 -9.088 1.00 82.69 131 TYR A CA 1
ATOM 1073 C C . TYR A 1 131 ? -8.023 11.479 -10.537 1.00 82.69 131 TYR A C 1
ATOM 1075 O O . TYR A 1 131 ? -7.822 10.328 -10.916 1.00 82.69 131 TYR A O 1
ATOM 1083 N N . GLN A 1 132 ? -7.840 12.540 -11.320 1.00 86.88 132 GLN A N 1
ATOM 1084 C CA . GLN A 1 132 ? -7.488 12.479 -12.742 1.00 86.88 132 GLN A CA 1
ATOM 1085 C C . GLN A 1 132 ? -6.164 11.739 -13.029 1.00 86.88 132 GLN A C 1
ATOM 1087 O O . GLN A 1 132 ? -5.899 11.404 -14.175 1.00 86.88 132 GLN A O 1
ATOM 1092 N N . GLN A 1 133 ? -5.345 11.438 -12.009 1.00 89.44 133 GLN A N 1
ATOM 1093 C CA . GLN A 1 133 ? -4.087 10.694 -12.160 1.00 89.44 133 GLN A CA 1
ATOM 1094 C C . GLN A 1 133 ? -4.265 9.262 -12.697 1.00 89.44 133 GLN A C 1
ATOM 1096 O O . GLN A 1 133 ? -3.301 8.689 -13.192 1.00 89.44 133 GLN A O 1
ATOM 1101 N N . PHE A 1 134 ? -5.473 8.691 -12.607 1.00 90.56 134 PHE A N 1
ATOM 1102 C CA . PHE A 1 134 ? -5.811 7.359 -13.129 1.00 90.56 134 PHE A CA 1
ATOM 1103 C C . PHE A 1 134 ? -6.355 7.377 -14.565 1.00 90.56 134 PHE A C 1
ATOM 1105 O O . PHE A 1 134 ? -6.882 6.373 -15.041 1.00 90.56 134 PHE A O 1
ATOM 1112 N N . ILE A 1 135 ? -6.248 8.514 -15.256 1.00 91.56 135 ILE A N 1
ATOM 1113 C CA . ILE A 1 135 ? -6.590 8.633 -16.671 1.00 91.56 135 ILE A CA 1
ATOM 1114 C C . ILE A 1 135 ? -5.317 8.372 -17.495 1.00 91.56 135 ILE A C 1
ATOM 1116 O O . ILE A 1 135 ? -4.322 9.076 -17.317 1.00 91.56 135 ILE A O 1
ATOM 1120 N N . PRO A 1 136 ? -5.308 7.372 -18.396 1.00 92.62 136 PRO A N 1
ATOM 1121 C CA . PRO A 1 136 ? -4.155 7.104 -19.248 1.00 92.62 136 PRO A CA 1
ATOM 1122 C C . PRO A 1 136 ? -3.889 8.240 -20.243 1.00 92.62 136 PRO A C 1
ATOM 1124 O O . PRO A 1 136 ? -4.797 8.674 -20.952 1.00 92.62 136 PRO A O 1
ATOM 1127 N N . HIS A 1 137 ? -2.618 8.617 -20.378 1.00 93.06 137 HIS A N 1
ATOM 1128 C CA . HIS A 1 137 ? -2.126 9.612 -21.336 1.00 93.06 137 HIS A CA 1
ATOM 1129 C C . HIS A 1 137 ? -1.153 8.962 -22.339 1.00 93.06 137 HIS A C 1
ATOM 1131 O O . HIS A 1 137 ? 0.068 9.058 -22.189 1.00 93.06 137 HIS A O 1
ATOM 1137 N N . PRO A 1 138 ? -1.647 8.239 -23.364 1.00 88.31 138 PRO A N 1
ATOM 1138 C CA . PRO A 1 138 ? -0.801 7.514 -24.321 1.00 88.31 138 PRO A CA 1
ATOM 1139 C C . PRO A 1 138 ? 0.083 8.431 -25.187 1.00 88.31 138 PRO A C 1
ATOM 1141 O O . PRO A 1 138 ? 1.010 7.979 -25.864 1.00 88.31 138 PRO A O 1
ATOM 1144 N N . GLU A 1 139 ? -0.197 9.729 -25.229 1.00 91.19 139 GLU A N 1
ATOM 1145 C CA . GLU A 1 139 ? 0.654 10.754 -25.830 1.00 91.19 139 GLU A CA 1
ATOM 1146 C C . GLU A 1 139 ? 1.985 10.943 -25.092 1.00 91.19 139 GLU A C 1
ATOM 1148 O O . GLU A 1 139 ? 2.971 11.292 -25.739 1.00 91.19 139 GLU A O 1
ATOM 1153 N N . GLU A 1 140 ? 2.033 10.652 -23.788 1.00 88.06 140 GLU A N 1
ATOM 1154 C CA . GLU A 1 140 ? 3.237 10.763 -22.952 1.00 88.06 140 GLU A CA 1
ATOM 1155 C C . GLU A 1 140 ? 4.175 9.558 -23.095 1.00 88.06 140 GLU A C 1
ATOM 1157 O O . GLU A 1 140 ? 5.318 9.606 -22.644 1.00 88.06 140 GLU A O 1
ATOM 1162 N N . GLU A 1 141 ? 3.718 8.478 -23.737 1.00 91.06 141 GLU A N 1
ATOM 1163 C CA . GLU A 1 141 ? 4.496 7.254 -23.906 1.00 91.06 141 GLU A CA 1
ATOM 1164 C C . GLU A 1 141 ? 5.773 7.517 -24.739 1.00 91.06 141 GLU A C 1
ATOM 1166 O O . GLU A 1 141 ? 5.680 7.810 -25.943 1.00 91.06 141 GLU A O 1
ATOM 1171 N N . PRO A 1 142 ? 6.977 7.363 -24.151 1.00 88.75 142 PRO A N 1
ATOM 1172 C CA . PRO A 1 142 ? 8.230 7.527 -24.873 1.00 88.75 142 PRO A CA 1
ATOM 1173 C C . PRO A 1 142 ? 8.503 6.312 -25.763 1.00 88.75 142 PRO A C 1
ATOM 1175 O O . PRO A 1 142 ? 7.968 5.223 -25.546 1.00 88.75 142 PRO A O 1
ATOM 1178 N N . ASP A 1 143 ? 9.374 6.478 -26.762 1.00 92.25 143 ASP A N 1
ATOM 1179 C CA . ASP A 1 143 ? 9.912 5.374 -27.564 1.00 92.25 143 ASP A CA 1
ATOM 1180 C C . ASP A 1 143 ? 8.832 4.367 -28.023 1.00 92.25 143 ASP A C 1
ATOM 1182 O O . ASP A 1 143 ? 8.945 3.167 -27.791 1.00 92.25 143 ASP A O 1
ATOM 1186 N N . LYS A 1 144 ? 7.741 4.843 -28.645 1.00 92.06 144 LYS A N 1
ATOM 1187 C CA . LYS A 1 144 ? 6.551 4.029 -29.009 1.00 92.06 144 LYS A CA 1
ATOM 1188 C C . LYS A 1 144 ? 6.827 2.784 -29.866 1.00 92.06 144 LYS A C 1
ATOM 1190 O O . LYS A 1 144 ? 5.977 1.913 -29.983 1.00 92.06 144 LYS A O 1
ATOM 1195 N N . HIS A 1 145 ? 8.003 2.703 -30.481 1.00 94.44 145 HIS A N 1
ATOM 1196 C CA . HIS A 1 145 ? 8.456 1.547 -31.255 1.00 94.44 145 HIS A CA 1
ATOM 1197 C C . HIS A 1 145 ? 9.043 0.417 -30.384 1.00 94.44 145 HIS A C 1
ATOM 1199 O O . HIS A 1 145 ? 9.305 -0.665 -30.903 1.00 94.44 145 HIS A O 1
ATOM 1205 N N . LEU A 1 146 ? 9.259 0.661 -29.085 1.00 96.75 146 LEU A N 1
ATOM 1206 C CA . LEU A 1 146 ? 9.788 -0.289 -28.106 1.00 96.75 146 LEU A CA 1
ATOM 1207 C C . LEU A 1 146 ? 8.697 -0.748 -27.139 1.00 96.75 146 LEU A C 1
ATOM 1209 O O . LEU A 1 146 ? 7.859 0.053 -26.717 1.00 96.75 146 LEU A O 1
ATOM 1213 N N . VAL A 1 147 ? 8.788 -2.004 -26.698 1.00 97.25 147 VAL A N 1
ATOM 1214 C CA . VAL A 1 147 ? 8.001 -2.514 -25.566 1.00 97.25 147 VAL A CA 1
ATOM 1215 C C . VAL A 1 147 ? 8.666 -2.099 -24.255 1.00 97.25 147 VAL A C 1
ATOM 1217 O O . VAL A 1 147 ? 9.847 -2.365 -24.035 1.00 97.25 147 VAL A O 1
ATOM 1220 N N . LYS A 1 148 ? 7.922 -1.449 -23.363 1.00 97.38 148 LYS A N 1
ATOM 1221 C CA . LYS A 1 148 ? 8.466 -0.881 -22.123 1.00 97.38 148 LYS A CA 1
ATOM 1222 C C . LYS A 1 148 ? 7.923 -1.618 -20.907 1.00 97.38 148 LYS A C 1
ATOM 1224 O O . LYS A 1 148 ? 6.714 -1.632 -20.680 1.00 97.38 148 LYS A O 1
ATOM 1229 N N . PHE A 1 149 ? 8.821 -2.201 -20.124 1.00 97.69 149 PHE A N 1
ATOM 1230 C CA . PHE A 1 149 ? 8.511 -2.879 -18.866 1.00 97.69 149 PHE A CA 1
ATOM 1231 C C . PHE A 1 149 ? 8.786 -1.937 -17.694 1.00 97.69 149 PHE A C 1
ATOM 1233 O O . PHE A 1 149 ? 9.808 -1.259 -17.696 1.00 97.69 149 PHE A O 1
ATOM 1240 N N . GLY A 1 150 ? 7.914 -1.893 -16.691 1.00 96.81 150 GLY A N 1
ATOM 1241 C CA . GLY A 1 150 ? 8.061 -1.011 -15.532 1.00 96.81 150 GLY A CA 1
ATOM 1242 C C . GLY A 1 150 ? 7.794 -1.706 -14.212 1.00 96.81 150 GLY A C 1
ATOM 1243 O O . GLY A 1 150 ? 6.880 -2.514 -14.121 1.00 96.81 150 GLY A O 1
ATOM 1244 N N . TRP A 1 151 ? 8.534 -1.352 -13.170 1.00 97.75 151 TRP A N 1
ATOM 1245 C CA . TRP A 1 151 ? 8.158 -1.653 -11.787 1.00 97.75 151 TRP A CA 1
ATOM 1246 C C . TRP A 1 151 ? 8.012 -0.354 -11.003 1.00 97.75 151 TRP A C 1
ATOM 1248 O O . TRP A 1 151 ? 8.826 0.551 -11.178 1.00 97.75 151 TRP A O 1
ATOM 1258 N N . PHE A 1 152 ? 7.016 -0.271 -10.121 1.00 96.06 152 PHE A N 1
ATOM 1259 C CA . PHE A 1 152 ? 6.726 0.923 -9.327 1.00 96.06 152 PHE A CA 1
ATOM 1260 C C . PHE A 1 152 ? 6.624 0.557 -7.847 1.00 96.06 152 PHE A C 1
ATOM 1262 O O . PHE A 1 152 ? 5.730 -0.195 -7.453 1.00 96.06 152 PHE A O 1
ATOM 1269 N N . GLY A 1 153 ? 7.500 1.113 -7.009 1.00 92.69 153 GLY A N 1
ATOM 1270 C CA . GLY A 1 153 ? 7.456 0.825 -5.578 1.00 92.69 153 GLY A CA 1
ATOM 1271 C C . GLY A 1 153 ? 8.477 1.571 -4.724 1.00 92.69 153 GLY A C 1
ATOM 1272 O O . GLY A 1 153 ? 9.350 2.294 -5.207 1.00 92.69 153 GLY A O 1
ATOM 1273 N N . GLY A 1 154 ? 8.320 1.400 -3.410 1.00 91.38 154 GLY A N 1
ATOM 1274 C CA . GLY A 1 154 ? 9.159 2.007 -2.377 1.00 91.38 154 GLY A CA 1
ATOM 1275 C C . GLY A 1 154 ? 10.462 1.244 -2.103 1.00 91.38 154 GLY A C 1
ATOM 1276 O O . GLY A 1 154 ? 10.609 0.078 -2.468 1.00 91.38 154 GLY A O 1
ATOM 1277 N N . ALA A 1 155 ? 11.370 1.868 -1.347 1.00 89.75 155 ALA A N 1
ATOM 1278 C CA . ALA A 1 155 ? 12.657 1.311 -0.897 1.00 89.75 155 ALA A CA 1
ATOM 1279 C C . ALA A 1 155 ? 12.547 0.194 0.176 1.00 89.75 155 ALA A C 1
ATOM 1281 O O . ALA A 1 155 ? 13.346 0.132 1.109 1.00 89.75 155 ALA A O 1
ATOM 1282 N N . GLN A 1 156 ? 11.535 -0.673 0.088 1.00 87.50 156 GLN A N 1
ATOM 1283 C CA . GLN A 1 156 ? 11.249 -1.743 1.059 1.00 87.50 156 GLN A CA 1
ATOM 1284 C C . GLN A 1 156 ? 11.117 -3.130 0.404 1.00 87.50 156 GLN A C 1
ATOM 1286 O O . GLN A 1 156 ? 10.910 -4.121 1.098 1.00 87.50 156 GLN A O 1
ATOM 1291 N N . HIS A 1 157 ? 11.288 -3.215 -0.917 1.00 89.56 157 HIS A N 1
ATOM 1292 C CA . HIS A 1 157 ? 11.015 -4.394 -1.745 1.00 89.56 157 HIS A CA 1
ATOM 1293 C C . HIS A 1 157 ? 12.282 -5.096 -2.250 1.00 89.56 157 HIS A C 1
ATOM 1295 O O . HIS A 1 157 ? 12.275 -5.700 -3.315 1.00 89.56 157 HIS A O 1
ATOM 1301 N N . GLY A 1 158 ? 13.397 -5.024 -1.516 1.00 91.19 158 GLY A N 1
ATOM 1302 C CA . GLY A 1 158 ? 14.675 -5.545 -2.022 1.00 91.19 158 GLY A CA 1
ATOM 1303 C C . GLY A 1 158 ? 14.645 -7.032 -2.350 1.00 91.19 158 GLY A C 1
ATOM 1304 O O . GLY A 1 158 ? 15.089 -7.432 -3.421 1.00 91.19 158 GLY A O 1
ATOM 1305 N N . GLU A 1 159 ? 14.051 -7.841 -1.475 1.00 90.44 159 GLU A N 1
ATOM 1306 C CA . GLU A 1 159 ? 13.929 -9.278 -1.723 1.00 90.44 159 GLU A CA 1
ATOM 1307 C C . GLU A 1 159 ? 12.907 -9.609 -2.824 1.00 90.44 159 GLU A C 1
ATOM 1309 O O . GLU A 1 159 ? 13.019 -10.652 -3.460 1.00 90.44 159 GLU A O 1
ATOM 1314 N N . ASP A 1 160 ? 11.915 -8.742 -3.050 1.00 92.69 160 ASP A N 1
ATOM 1315 C CA . ASP A 1 160 ? 10.956 -8.896 -4.145 1.00 92.69 160 ASP A CA 1
ATOM 1316 C C . ASP A 1 160 ? 11.627 -8.559 -5.487 1.00 92.69 160 ASP A C 1
ATOM 1318 O O . ASP A 1 160 ? 11.531 -9.328 -6.437 1.00 92.69 160 ASP A O 1
ATOM 1322 N N . ILE A 1 161 ? 12.378 -7.454 -5.557 1.00 96.19 161 ILE A N 1
ATOM 1323 C CA . ILE A 1 161 ? 13.136 -7.052 -6.750 1.00 96.19 161 ILE A CA 1
ATOM 1324 C C . ILE A 1 161 ? 14.162 -8.111 -7.148 1.00 96.19 161 ILE A C 1
ATOM 1326 O O . ILE A 1 161 ? 14.331 -8.375 -8.336 1.00 96.19 161 ILE A O 1
ATOM 1330 N N . GLU A 1 162 ? 14.801 -8.763 -6.179 1.00 95.88 162 GLU A N 1
ATOM 1331 C CA . GLU A 1 162 ? 15.771 -9.828 -6.434 1.00 95.88 162 GLU A CA 1
ATOM 1332 C C . GLU A 1 162 ? 15.191 -10.980 -7.277 1.00 95.88 162 GLU A C 1
ATOM 1334 O O . GLU A 1 162 ? 15.908 -11.564 -8.088 1.00 95.88 162 GLU A O 1
ATOM 1339 N N . LEU A 1 163 ? 13.880 -11.247 -7.181 1.00 97.12 163 LEU A N 1
ATOM 1340 C CA . LEU A 1 163 ? 13.193 -12.256 -8.002 1.00 97.12 163 LEU A CA 1
ATOM 1341 C C . LEU A 1 163 ? 13.273 -11.961 -9.509 1.00 97.12 163 LEU A C 1
ATOM 1343 O O . LEU A 1 163 ? 13.086 -12.865 -10.323 1.00 97.12 163 LEU A O 1
ATOM 1347 N N . LEU A 1 164 ? 13.533 -10.708 -9.892 1.00 97.69 164 LEU A N 1
ATOM 1348 C CA . LEU A 1 164 ? 13.666 -10.303 -11.288 1.00 97.69 164 LEU A CA 1
ATOM 1349 C C . LEU A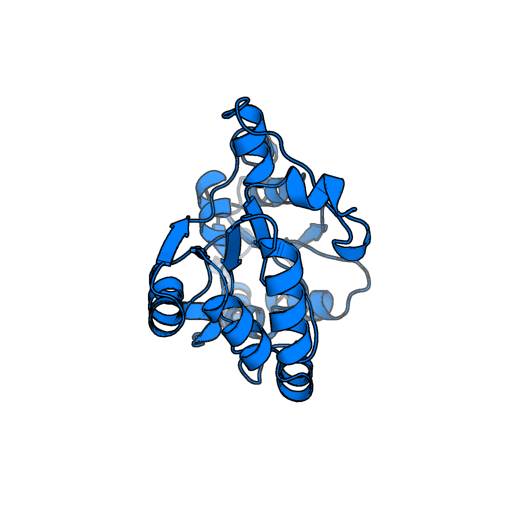 1 164 ? 15.061 -10.575 -11.863 1.00 97.69 164 LEU A C 1
ATOM 1351 O O . LEU A 1 164 ? 15.188 -10.568 -13.087 1.00 97.69 164 LEU A O 1
ATOM 1355 N N . ARG A 1 165 ? 16.094 -10.814 -11.038 1.00 98.00 165 ARG A N 1
ATOM 1356 C CA . ARG A 1 165 ? 17.502 -10.856 -11.483 1.00 98.00 165 ARG A CA 1
ATOM 1357 C C . ARG A 1 165 ? 17.719 -11.784 -12.671 1.00 98.00 165 ARG A C 1
ATOM 1359 O O . ARG A 1 165 ? 18.185 -11.332 -13.714 1.00 98.00 165 ARG A O 1
ATOM 1366 N N . ASP A 1 166 ? 17.323 -13.044 -12.539 1.00 97.81 166 ASP A N 1
ATOM 1367 C CA . ASP A 1 166 ? 17.514 -14.042 -13.593 1.00 97.81 166 ASP A CA 1
ATOM 1368 C C . ASP A 1 166 ? 16.779 -13.649 -14.884 1.00 97.81 166 ASP A C 1
ATOM 1370 O O . ASP A 1 166 ? 17.282 -13.855 -15.988 1.00 97.81 166 ASP A O 1
ATOM 1374 N N . GLY A 1 167 ? 15.590 -13.048 -14.762 1.00 96.94 167 GLY A N 1
ATOM 1375 C CA . GLY A 1 167 ? 14.823 -12.542 -15.901 1.00 96.94 167 GLY A CA 1
ATOM 1376 C C . GLY A 1 167 ? 15.534 -11.392 -16.617 1.00 96.94 167 GLY A C 1
ATOM 1377 O O . GLY A 1 167 ? 15.665 -11.421 -17.842 1.00 96.94 167 GLY A O 1
ATOM 1378 N N . MET A 1 168 ? 16.052 -10.425 -15.855 1.00 97.62 168 MET A N 1
ATOM 1379 C CA . MET A 1 168 ? 16.781 -9.269 -16.388 1.00 97.62 168 MET A CA 1
ATOM 1380 C C . MET A 1 168 ? 18.092 -9.682 -17.064 1.00 97.62 168 MET A C 1
ATOM 1382 O O . MET A 1 168 ? 18.425 -9.175 -18.137 1.00 97.62 168 MET A O 1
ATOM 1386 N N . GLU A 1 169 ? 18.820 -10.642 -16.489 1.00 97.50 169 GLU A N 1
ATOM 1387 C CA . GLU A 1 169 ? 20.038 -11.179 -17.101 1.00 97.50 169 GLU A CA 1
ATOM 1388 C C . GLU A 1 169 ? 19.740 -11.918 -18.406 1.00 97.50 169 GLU A C 1
ATOM 1390 O O . GLU A 1 169 ? 20.410 -11.684 -19.414 1.00 97.50 169 GLU A O 1
ATOM 1395 N N . ARG A 1 170 ? 18.699 -12.757 -18.428 1.00 97.25 170 ARG A N 1
ATOM 1396 C CA . ARG A 1 170 ? 18.274 -13.457 -19.649 1.00 97.25 170 ARG A CA 1
ATOM 1397 C C . ARG A 1 170 ? 17.882 -12.482 -20.756 1.00 97.25 170 ARG A C 1
ATOM 1399 O O . ARG A 1 170 ? 18.324 -12.664 -21.885 1.00 97.25 170 ARG A O 1
ATOM 1406 N N . MET A 1 171 ? 17.128 -11.429 -20.430 1.00 95.62 171 MET A N 1
ATOM 1407 C CA . MET A 1 171 ? 16.779 -10.373 -21.389 1.00 95.62 171 MET A CA 1
ATOM 1408 C C . MET A 1 171 ? 18.001 -9.631 -21.945 1.00 95.62 171 MET A C 1
ATOM 1410 O O . MET A 1 171 ? 17.985 -9.200 -23.093 1.00 95.62 171 MET A O 1
ATOM 1414 N N . TYR A 1 172 ? 19.054 -9.452 -21.146 1.00 96.62 172 TYR A N 1
ATOM 1415 C CA . TYR A 1 172 ? 20.289 -8.804 -21.592 1.00 96.62 172 TYR A CA 1
ATOM 1416 C C . TYR A 1 172 ? 21.138 -9.697 -22.519 1.00 96.62 172 TYR A C 1
ATOM 1418 O O . TYR A 1 172 ? 21.764 -9.213 -23.470 1.00 96.62 172 TYR A O 1
ATOM 1426 N N . PHE A 1 173 ? 21.202 -11.000 -22.230 1.00 97.25 173 PHE A N 1
ATOM 1427 C CA . PHE A 1 173 ? 21.995 -11.944 -23.021 1.00 97.25 173 PHE A CA 1
ATOM 1428 C C . PHE A 1 173 ? 21.329 -12.348 -24.341 1.00 97.25 173 PHE A C 1
ATOM 1430 O O . PHE A 1 173 ? 22.033 -12.770 -25.260 1.00 97.25 173 PHE A O 1
ATOM 1437 N N . ASP A 1 174 ? 20.013 -12.189 -24.457 1.00 97.38 174 ASP A N 1
ATOM 1438 C CA . ASP A 1 174 ? 19.273 -12.458 -25.685 1.00 97.38 174 ASP A CA 1
ATOM 1439 C C . ASP A 1 174 ? 19.428 -11.320 -26.710 1.00 97.38 174 ASP A C 1
ATOM 1441 O O . ASP A 1 174 ? 18.776 -10.277 -26.639 1.00 97.38 174 ASP A O 1
ATOM 1445 N N . LYS A 1 175 ? 20.294 -11.542 -27.703 1.00 95.25 175 LYS A N 1
ATOM 1446 C CA . LYS A 1 175 ? 20.585 -10.572 -28.771 1.00 95.25 175 LYS A CA 1
ATOM 1447 C C . LYS A 1 175 ? 19.444 -10.370 -29.755 1.00 95.25 175 LYS A C 1
ATOM 1449 O O . LYS A 1 175 ? 19.448 -9.378 -30.480 1.00 95.25 175 LYS A O 1
ATOM 1454 N N . GLU A 1 176 ? 18.443 -11.247 -29.773 1.00 97.31 176 GLU A N 1
ATOM 1455 C CA . GLU A 1 176 ? 17.258 -11.024 -30.599 1.00 97.31 176 GLU A CA 1
ATOM 1456 C C . GLU A 1 176 ? 16.378 -9.897 -30.047 1.00 97.31 176 GLU A C 1
ATOM 1458 O O . GLU A 1 176 ? 15.542 -9.369 -30.785 1.00 97.31 176 GLU A O 1
ATOM 1463 N N . LEU A 1 177 ? 16.561 -9.505 -28.781 1.00 96.06 177 LEU A N 1
ATOM 1464 C CA . LEU A 1 177 ? 15.814 -8.432 -28.122 1.00 96.06 177 LEU A CA 1
ATOM 1465 C C . LEU A 1 177 ? 16.481 -7.051 -28.238 1.00 96.06 177 LEU A C 1
ATOM 1467 O O . LEU A 1 177 ? 15.877 -6.051 -27.837 1.00 96.06 177 LEU A O 1
ATOM 1471 N N . ASP A 1 178 ? 17.688 -6.966 -28.803 1.00 93.31 178 ASP A N 1
ATOM 1472 C CA . ASP A 1 178 ? 18.415 -5.704 -28.955 1.00 93.31 178 ASP A CA 1
ATOM 1473 C C . ASP A 1 178 ? 17.577 -4.680 -29.747 1.00 93.31 178 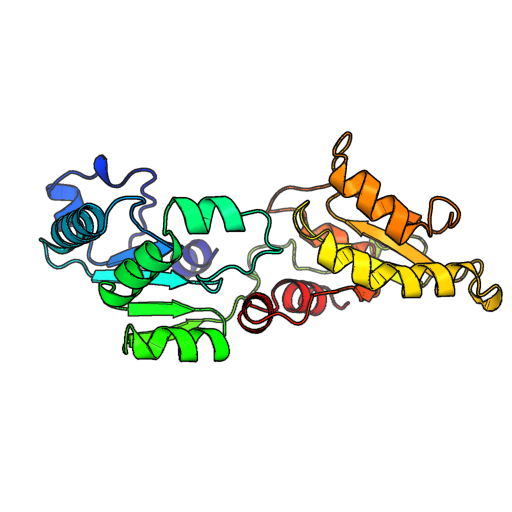ASP A C 1
ATOM 1475 O O . ASP A 1 178 ? 17.083 -4.952 -30.843 1.00 93.31 178 ASP A O 1
ATOM 1479 N N . GLY A 1 179 ? 17.388 -3.488 -29.168 1.00 92.44 179 GLY A N 1
ATOM 1480 C CA . GLY A 1 179 ? 16.604 -2.409 -29.777 1.00 92.44 179 GLY A CA 1
ATOM 1481 C C . GLY A 1 179 ? 15.092 -2.657 -29.842 1.00 92.44 179 GLY A C 1
ATOM 1482 O O . GLY A 1 179 ? 14.419 -1.987 -30.621 1.00 92.44 179 GLY A O 1
ATOM 1483 N N . LYS A 1 180 ? 14.549 -3.609 -29.065 1.00 96.69 180 LYS A N 1
ATOM 1484 C CA . LYS A 1 180 ? 13.104 -3.925 -29.043 1.00 96.69 180 LYS A CA 1
ATOM 1485 C C . LYS A 1 180 ? 12.398 -3.590 -27.731 1.00 96.69 180 LYS A C 1
ATOM 1487 O O . LYS A 1 180 ? 11.167 -3.612 -27.689 1.00 96.69 180 LYS A O 1
ATOM 1492 N N . TYR A 1 181 ? 13.142 -3.287 -26.668 1.00 97.56 181 TYR A N 1
ATOM 1493 C CA . TYR A 1 181 ? 12.559 -3.040 -25.354 1.00 97.56 181 TYR A CA 1
ATOM 1494 C C . TYR A 1 181 ? 13.259 -1.938 -24.563 1.00 97.56 181 TYR A C 1
ATOM 1496 O O . TYR A 1 181 ? 14.389 -1.549 -24.859 1.00 97.56 181 TYR A O 1
ATOM 1504 N N . ARG A 1 182 ? 12.582 -1.491 -23.502 1.00 97.25 182 ARG A N 1
ATOM 1505 C CA . ARG A 1 182 ? 13.157 -0.681 -22.426 1.00 97.25 182 ARG A CA 1
ATOM 1506 C C . ARG A 1 182 ? 12.613 -1.125 -21.072 1.00 97.25 182 ARG A C 1
ATOM 1508 O O . ARG A 1 182 ? 11.501 -1.642 -20.993 1.00 97.25 182 ARG A O 1
ATOM 1515 N N . ILE A 1 183 ? 13.391 -0.937 -20.014 1.00 97.06 183 ILE A N 1
ATOM 1516 C CA . ILE A 1 183 ? 13.005 -1.282 -18.644 1.00 97.06 183 ILE A CA 1
ATOM 1517 C C . ILE A 1 183 ? 13.063 -0.018 -17.789 1.00 97.06 183 ILE A C 1
ATOM 1519 O O . ILE A 1 183 ? 14.058 0.704 -17.821 1.00 97.06 183 ILE A O 1
ATOM 1523 N N . TYR A 1 184 ? 12.018 0.241 -17.013 1.00 97.25 184 TYR A N 1
ATOM 1524 C CA . TYR A 1 184 ? 11.913 1.391 -16.129 1.00 97.25 184 TYR A CA 1
ATOM 1525 C C . TYR A 1 184 ? 11.816 0.972 -14.663 1.00 97.25 184 TYR A C 1
ATOM 1527 O O . TYR A 1 184 ? 10.983 0.143 -14.288 1.00 97.25 184 TYR A O 1
ATOM 1535 N N . LEU A 1 185 ? 12.649 1.595 -13.831 1.00 97.44 185 LEU A N 1
ATOM 1536 C CA . LEU A 1 185 ? 12.517 1.565 -12.377 1.00 97.44 185 LEU A CA 1
ATOM 1537 C C . LEU A 1 185 ? 11.807 2.841 -11.912 1.00 97.44 185 LEU A C 1
ATOM 1539 O O . LEU A 1 185 ? 12.361 3.937 -12.021 1.00 97.44 185 LEU A O 1
ATOM 1543 N N . GLY A 1 186 ? 10.578 2.697 -11.423 1.00 96.25 186 GLY A N 1
ATOM 1544 C CA . GLY A 1 186 ? 9.750 3.789 -10.926 1.00 96.25 186 GLY A CA 1
ATOM 1545 C C . GLY A 1 186 ? 9.803 3.973 -9.416 1.00 96.25 186 GLY A C 1
ATOM 1546 O O . GLY A 1 186 ? 9.911 3.011 -8.655 1.00 96.25 186 GLY A O 1
ATOM 1547 N N . GLY A 1 187 ? 9.707 5.236 -8.994 1.00 94.44 187 GLY A N 1
ATOM 1548 C CA . GLY A 1 187 ? 9.889 5.649 -7.603 1.00 94.44 187 GLY A CA 1
ATOM 1549 C C . GLY A 1 187 ? 11.335 6.007 -7.259 1.00 94.44 187 GLY A C 1
ATOM 1550 O O . GLY A 1 187 ? 11.674 6.060 -6.081 1.00 94.44 187 GLY A O 1
ATOM 1551 N N . TRP A 1 188 ? 12.192 6.231 -8.262 1.00 96.12 188 TRP A N 1
ATOM 1552 C CA . TRP A 1 188 ? 13.609 6.525 -8.058 1.00 96.12 188 TRP A CA 1
ATOM 1553 C C . TRP A 1 188 ? 13.814 7.741 -7.146 1.00 96.12 188 TRP A C 1
ATOM 1555 O O . TRP A 1 188 ? 13.169 8.772 -7.323 1.00 96.12 188 TRP A O 1
ATOM 1565 N N . ASN A 1 189 ? 14.734 7.621 -6.190 1.00 93.94 189 ASN A N 1
ATOM 1566 C CA . ASN A 1 189 ? 15.130 8.704 -5.298 1.00 93.94 189 ASN A CA 1
ATOM 1567 C C . ASN A 1 189 ? 16.659 8.819 -5.290 1.00 93.94 189 ASN A C 1
ATOM 1569 O O . ASN A 1 189 ? 17.354 7.854 -4.956 1.00 93.94 189 ASN A O 1
ATOM 1573 N N . ASP A 1 190 ? 17.173 9.983 -5.682 1.00 93.69 190 ASP A N 1
ATOM 1574 C CA . ASP A 1 190 ? 18.607 10.221 -5.813 1.00 93.69 190 ASP A CA 1
ATOM 1575 C C . ASP A 1 190 ? 19.338 10.097 -4.467 1.00 93.69 190 ASP A C 1
ATOM 1577 O O . ASP A 1 190 ? 18.904 10.609 -3.436 1.00 93.69 190 ASP A O 1
ATOM 1581 N N . GLY A 1 191 ? 20.479 9.403 -4.478 1.00 93.00 191 GLY A N 1
ATOM 1582 C CA . GLY A 1 191 ? 21.291 9.166 -3.282 1.00 93.00 191 GLY A CA 1
ATOM 1583 C C . GLY A 1 191 ? 20.718 8.126 -2.313 1.00 93.00 191 GLY A C 1
ATOM 1584 O O . GLY A 1 191 ? 21.201 8.016 -1.185 1.00 93.00 191 GLY A O 1
ATOM 1585 N N . ASN A 1 192 ? 19.696 7.364 -2.719 1.00 94.75 192 ASN A N 1
ATOM 1586 C CA . ASN A 1 192 ? 19.173 6.261 -1.924 1.00 94.75 192 ASN A CA 1
ATOM 1587 C C . ASN A 1 192 ? 19.817 4.920 -2.345 1.00 94.75 192 ASN A C 1
ATOM 1589 O O . ASN A 1 192 ? 19.493 4.395 -3.416 1.00 94.75 192 ASN A O 1
ATOM 1593 N N . PRO A 1 193 ? 20.646 4.297 -1.482 1.00 95.06 193 PRO A N 1
ATOM 1594 C CA . PRO A 1 193 ? 21.396 3.087 -1.828 1.00 95.06 193 PRO A CA 1
ATOM 1595 C C . PRO A 1 193 ? 20.507 1.866 -2.103 1.00 95.06 193 PRO A C 1
ATOM 1597 O O . PRO A 1 193 ? 20.938 0.913 -2.751 1.00 95.06 193 PRO A O 1
ATOM 1600 N N . VAL A 1 194 ? 19.254 1.870 -1.635 1.00 95.00 194 VAL A N 1
ATOM 1601 C CA . VAL A 1 194 ? 18.308 0.788 -1.932 1.00 95.00 194 VAL A CA 1
ATOM 1602 C C . VAL A 1 194 ? 17.924 0.803 -3.412 1.00 95.00 194 VAL A C 1
ATOM 1604 O O . VAL A 1 194 ? 17.957 -0.244 -4.057 1.00 95.00 194 VAL A O 1
ATOM 1607 N N . TYR A 1 195 ? 17.622 1.980 -3.972 1.00 96.38 195 TYR A N 1
ATOM 1608 C CA . TYR A 1 195 ? 17.305 2.109 -5.396 1.00 96.38 195 TYR A CA 1
ATOM 1609 C C . TYR A 1 195 ? 18.531 1.857 -6.277 1.00 96.38 195 TYR A C 1
ATOM 1611 O O . TYR A 1 195 ? 18.397 1.228 -7.323 1.00 96.38 195 TYR A O 1
ATOM 1619 N N . GLU A 1 196 ? 19.730 2.247 -5.836 1.00 96.25 196 GLU A N 1
ATOM 1620 C CA . GLU A 1 196 ? 20.983 1.874 -6.512 1.00 96.25 196 GLU A CA 1
ATOM 1621 C C . GLU A 1 196 ? 21.142 0.347 -6.595 1.00 96.25 196 GLU A C 1
ATOM 1623 O O . GLU A 1 196 ? 21.495 -0.187 -7.646 1.00 96.25 196 GLU A O 1
ATOM 1628 N N . GLY A 1 197 ? 20.805 -0.375 -5.521 1.00 96.44 197 GLY A N 1
ATOM 1629 C CA . GLY A 1 197 ? 20.752 -1.838 -5.525 1.00 96.44 197 GLY A CA 1
ATOM 1630 C C . GLY A 1 197 ? 19.714 -2.402 -6.503 1.00 96.44 197 GLY A C 1
ATOM 1631 O O . GLY A 1 197 ? 20.008 -3.359 -7.221 1.00 96.44 197 GLY A O 1
ATOM 1632 N N . TYR A 1 198 ? 18.524 -1.799 -6.583 1.00 97.56 198 TYR A N 1
ATOM 1633 C CA . TYR A 1 198 ? 17.486 -2.215 -7.538 1.00 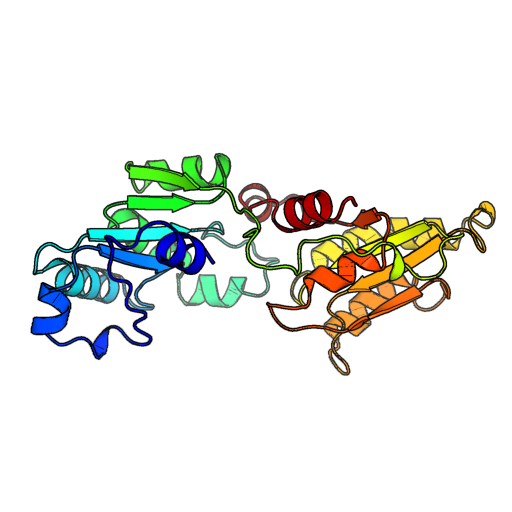97.56 198 TYR A CA 1
ATOM 1634 C C . TYR A 1 198 ? 17.945 -2.002 -8.977 1.00 97.56 198 TYR A C 1
ATOM 1636 O O . TYR A 1 198 ? 17.779 -2.882 -9.818 1.00 97.56 198 TYR A O 1
ATOM 1644 N N . GLU A 1 199 ? 18.593 -0.875 -9.258 1.00 97.56 199 GLU A N 1
ATOM 1645 C CA . GLU A 1 199 ? 19.172 -0.602 -10.567 1.00 97.56 199 GLU A CA 1
ATOM 1646 C C . GLU A 1 199 ? 20.176 -1.678 -10.979 1.00 97.56 199 GLU A C 1
ATOM 1648 O O . GLU A 1 199 ? 20.142 -2.119 -12.127 1.00 97.56 199 GLU A O 1
ATOM 1653 N N . GLN A 1 200 ? 21.017 -2.173 -10.064 1.00 97.81 200 GLN A N 1
ATOM 1654 C CA . GLN A 1 200 ? 21.929 -3.278 -10.382 1.00 97.81 200 GLN A CA 1
ATOM 1655 C C . GLN A 1 200 ? 21.184 -4.543 -10.826 1.00 97.81 200 GLN A C 1
ATOM 1657 O O . GLN A 1 200 ? 21.676 -5.263 -11.693 1.00 97.81 200 GLN A O 1
ATOM 1662 N N . VAL A 1 201 ? 19.997 -4.818 -10.281 1.00 98.12 201 VAL A N 1
ATOM 1663 C CA . VAL A 1 201 ? 19.153 -5.935 -10.738 1.00 98.12 201 VAL A CA 1
ATOM 1664 C C . VAL A 1 201 ? 18.605 -5.659 -12.138 1.00 98.12 201 VAL A C 1
ATOM 1666 O O . VAL A 1 201 ? 18.785 -6.469 -13.046 1.00 98.12 201 VAL A O 1
ATOM 1669 N N . PHE A 1 202 ? 17.994 -4.490 -12.338 1.00 97.81 202 PHE A N 1
ATOM 1670 C CA . PHE A 1 202 ? 17.337 -4.106 -13.594 1.00 97.81 202 PHE A CA 1
ATOM 1671 C C . PHE A 1 202 ? 18.308 -3.986 -14.773 1.00 97.81 202 PHE A C 1
ATOM 1673 O O . PHE A 1 202 ? 17.959 -4.272 -15.916 1.00 97.81 202 PHE A O 1
ATOM 1680 N N . THR A 1 203 ? 19.544 -3.580 -14.496 1.00 97.44 203 THR A N 1
ATOM 1681 C CA . THR A 1 203 ? 20.581 -3.355 -15.508 1.00 97.44 203 THR A CA 1
ATOM 1682 C C . THR A 1 203 ? 21.487 -4.568 -15.721 1.00 97.44 203 THR A C 1
ATOM 1684 O O . THR A 1 203 ? 22.504 -4.455 -16.408 1.00 97.44 203 THR A O 1
ATOM 1687 N N . ALA A 1 204 ? 21.164 -5.726 -15.131 1.00 97.06 204 ALA A N 1
ATOM 1688 C CA . ALA A 1 204 ? 22.028 -6.908 -15.145 1.00 97.06 204 ALA A CA 1
ATOM 1689 C C . ALA A 1 204 ? 23.471 -6.583 -14.688 1.00 97.06 204 ALA A C 1
ATOM 1691 O O . ALA A 1 204 ? 24.442 -7.006 -15.320 1.00 97.06 204 ALA A O 1
ATOM 1692 N N . GLY A 1 205 ? 23.618 -5.797 -13.619 1.00 96.50 205 GLY A N 1
ATOM 1693 C CA . GLY A 1 205 ? 24.901 -5.327 -13.085 1.00 96.50 205 GLY A CA 1
ATOM 1694 C C . GLY A 1 205 ? 25.524 -4.181 -13.888 1.00 96.50 205 GLY A C 1
ATOM 1695 O O . GLY A 1 205 ? 26.722 -4.202 -14.157 1.00 96.50 205 GLY A O 1
ATOM 1696 N N . GLY A 1 206 ? 24.712 -3.229 -14.357 1.00 96.56 206 GLY A N 1
ATOM 1697 C CA . GLY A 1 206 ? 25.153 -2.056 -15.124 1.00 96.56 206 GLY A CA 1
ATOM 1698 C C . GLY A 1 206 ? 25.457 -2.317 -16.603 1.00 96.56 206 GLY A C 1
ATOM 1699 O O . GLY A 1 206 ? 25.924 -1.421 -17.302 1.00 96.56 206 GLY A O 1
ATOM 1700 N N . ARG A 1 207 ? 25.213 -3.534 -17.099 1.00 96.12 207 ARG A N 1
ATOM 1701 C CA . ARG A 1 207 ? 25.538 -3.937 -18.478 1.00 96.12 207 ARG A CA 1
ATOM 1702 C C . ARG A 1 207 ? 24.436 -3.605 -19.480 1.00 96.12 207 ARG A C 1
ATOM 1704 O O . ARG A 1 207 ? 24.726 -3.382 -20.655 1.00 96.12 207 ARG A O 1
ATOM 1711 N N . ASN A 1 208 ? 23.182 -3.612 -19.039 1.00 96.19 208 ASN A N 1
ATOM 1712 C CA . ASN A 1 208 ? 22.034 -3.360 -19.894 1.00 96.19 208 ASN A CA 1
ATOM 1713 C C . ASN A 1 208 ? 21.748 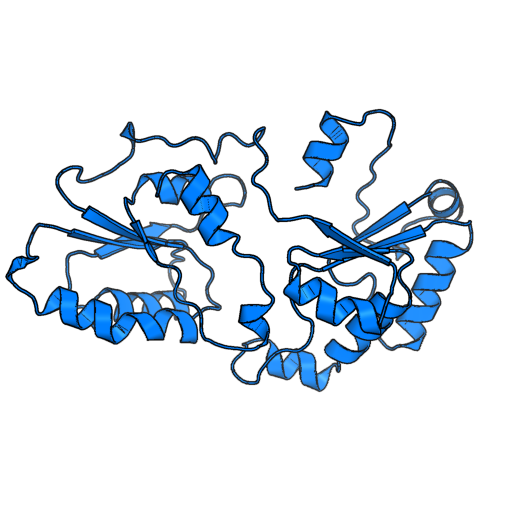-1.857 -19.988 1.00 96.19 208 ASN A C 1
ATOM 1715 O O . ASN A 1 208 ? 21.254 -1.250 -19.040 1.00 96.19 208 ASN A O 1
ATOM 1719 N N . ALA A 1 209 ? 22.038 -1.271 -21.150 1.00 94.12 209 ALA A N 1
ATOM 1720 C CA . ALA A 1 209 ? 21.782 0.141 -21.426 1.00 94.12 209 ALA A CA 1
ATOM 1721 C C . ALA A 1 209 ? 20.301 0.452 -21.728 1.00 94.12 209 ALA A C 1
ATOM 1723 O O . ALA A 1 209 ? 19.925 1.623 -21.761 1.00 94.12 209 ALA A O 1
ATOM 1724 N N . ASN A 1 210 ? 19.445 -0.565 -21.908 1.00 95.12 210 ASN A N 1
ATOM 1725 C CA . ASN A 1 210 ? 18.008 -0.411 -22.184 1.00 95.12 210 ASN A CA 1
ATOM 1726 C C . ASN A 1 210 ? 17.205 -0.108 -20.908 1.00 95.12 210 ASN A C 1
ATOM 1728 O O . ASN A 1 210 ? 16.140 -0.678 -20.671 1.00 95.12 210 ASN A O 1
ATOM 1732 N N . TYR A 1 211 ? 17.729 0.778 -20.068 1.00 96.12 211 TYR A N 1
ATOM 1733 C CA . TYR A 1 211 ? 17.195 1.098 -18.754 1.00 96.12 211 TYR A CA 1
ATOM 1734 C C . TYR A 1 211 ? 16.852 2.589 -18.644 1.00 96.12 211 TYR A C 1
ATOM 1736 O O . TYR A 1 211 ? 17.455 3.450 -19.292 1.00 96.12 211 TYR A O 1
ATOM 1744 N N . GLY A 1 212 ? 15.843 2.896 -17.838 1.00 95.62 212 GLY A N 1
ATOM 1745 C CA . GLY A 1 212 ? 15.429 4.244 -17.490 1.00 95.62 212 GLY A CA 1
ATOM 1746 C C . GLY A 1 212 ? 14.937 4.319 -16.049 1.00 95.62 212 GLY A C 1
ATOM 1747 O O . GLY A 1 212 ? 14.538 3.325 -15.446 1.00 95.62 212 GLY A O 1
ATOM 1748 N N . ARG A 1 213 ? 14.947 5.530 -15.501 1.00 96.50 213 ARG A N 1
ATOM 1749 C CA . ARG A 1 213 ? 14.424 5.835 -14.167 1.00 96.50 213 ARG A CA 1
ATOM 1750 C C . ARG A 1 213 ? 13.165 6.677 -14.318 1.00 96.50 213 ARG A C 1
ATOM 1752 O O . ARG A 1 213 ? 13.148 7.595 -15.136 1.00 96.50 213 ARG A O 1
ATOM 1759 N N . ILE A 1 214 ? 12.147 6.388 -13.518 1.00 96.19 214 ILE A N 1
ATOM 1760 C CA . ILE A 1 214 ? 11.008 7.285 -13.307 1.00 96.19 214 ILE A CA 1
ATOM 1761 C C . ILE A 1 214 ? 11.138 7.801 -11.876 1.00 96.19 214 ILE A C 1
ATOM 1763 O O . ILE A 1 214 ? 11.167 7.015 -10.925 1.00 96.19 214 ILE A O 1
ATOM 1767 N N . GLN A 1 215 ? 11.285 9.118 -11.743 1.00 96.06 215 GLN A N 1
ATOM 1768 C CA . GLN A 1 215 ? 11.497 9.779 -10.457 1.00 96.06 215 GLN A CA 1
ATOM 1769 C C . GLN A 1 215 ? 10.320 9.536 -9.509 1.00 96.06 215 GLN A C 1
ATOM 1771 O O . GLN A 1 215 ? 9.179 9.365 -9.943 1.00 96.06 215 GLN A O 1
ATOM 1776 N N . ALA A 1 216 ? 10.605 9.512 -8.209 1.00 94.94 216 ALA A N 1
ATOM 1777 C CA . ALA A 1 216 ? 9.570 9.534 -7.192 1.00 94.94 216 ALA A CA 1
ATOM 1778 C C . ALA A 1 216 ? 8.698 10.786 -7.360 1.00 94.94 216 ALA A C 1
ATOM 1780 O O . ALA A 1 216 ? 9.192 11.878 -7.641 1.00 94.94 216 ALA A O 1
ATOM 1781 N N . ALA A 1 217 ? 7.399 10.605 -7.167 1.00 93.56 217 ALA A N 1
ATOM 1782 C CA . ALA A 1 217 ? 6.402 11.659 -7.239 1.00 93.56 217 ALA A CA 1
ATOM 1783 C C . ALA A 1 217 ? 5.514 11.601 -5.991 1.00 93.56 217 ALA A C 1
ATOM 1785 O O . ALA A 1 217 ? 5.527 10.617 -5.244 1.00 93.56 217 ALA A O 1
ATOM 1786 N N . ASP A 1 218 ? 4.765 12.670 -5.747 1.00 91.81 218 ASP A N 1
ATOM 1787 C CA . ASP A 1 218 ? 3.821 12.735 -4.639 1.00 91.81 218 ASP A CA 1
ATOM 1788 C C . ASP A 1 218 ? 2.577 11.854 -4.884 1.00 91.81 218 ASP A C 1
ATOM 1790 O O . ASP A 1 218 ? 2.355 11.317 -5.973 1.00 91.81 218 ASP A O 1
ATOM 1794 N N . ILE A 1 219 ? 1.743 11.709 -3.850 1.00 87.50 219 ILE A N 1
ATOM 1795 C CA . ILE A 1 219 ? 0.559 10.832 -3.857 1.00 87.50 219 ILE A CA 1
ATOM 1796 C C . ILE A 1 219 ? -0.513 11.213 -4.896 1.00 87.50 219 ILE A C 1
ATOM 1798 O O . ILE A 1 219 ? -1.413 10.412 -5.156 1.00 87.50 219 ILE A O 1
ATOM 1802 N N . TYR A 1 220 ? -0.445 12.414 -5.471 1.00 88.00 220 TYR A N 1
ATOM 1803 C CA . TYR A 1 220 ? -1.385 12.901 -6.478 1.00 88.00 220 TYR A CA 1
ATOM 1804 C C . TYR A 1 220 ? -0.858 12.766 -7.911 1.00 88.00 220 TYR A C 1
ATOM 1806 O O . TYR A 1 220 ? -1.631 12.962 -8.846 1.00 88.00 220 TYR A O 1
ATOM 1814 N N . SER A 1 221 ? 0.429 12.452 -8.097 1.00 90.75 221 SER A N 1
ATOM 1815 C CA . SER A 1 221 ? 1.079 12.452 -9.415 1.00 90.75 221 SER A CA 1
ATOM 1816 C C . SER A 1 221 ? 1.802 11.150 -9.771 1.00 90.75 221 SER A C 1
ATOM 1818 O O . SER A 1 221 ? 2.053 10.903 -10.951 1.00 90.75 221 SER A O 1
ATOM 1820 N N . TYR A 1 222 ? 2.109 10.281 -8.799 1.00 93.75 222 TYR A N 1
ATOM 1821 C CA . TYR A 1 222 ? 2.942 9.093 -9.045 1.00 93.75 222 TYR A CA 1
ATOM 1822 C C . TYR A 1 222 ? 2.354 8.115 -10.074 1.00 93.75 222 TYR A C 1
ATOM 1824 O O . TYR A 1 222 ? 3.114 7.428 -10.760 1.00 93.75 222 TYR A O 1
ATOM 1832 N N . VAL A 1 223 ? 1.023 8.057 -10.212 1.00 94.56 223 VAL A N 1
ATOM 1833 C CA . VAL A 1 223 ? 0.349 7.176 -11.181 1.00 94.56 223 VAL A CA 1
ATOM 1834 C C . VAL A 1 223 ? 0.672 7.576 -12.627 1.00 94.56 223 VAL A C 1
ATOM 1836 O O . VAL A 1 223 ? 0.724 6.716 -13.505 1.00 94.56 223 VAL A O 1
ATOM 1839 N N . GLY A 1 224 ? 1.034 8.838 -12.885 1.00 94.25 224 GLY A N 1
ATOM 1840 C CA . GLY A 1 224 ? 1.501 9.274 -14.207 1.00 94.25 224 GLY A CA 1
ATOM 1841 C C . GLY A 1 224 ? 2.713 8.480 -14.713 1.00 94.25 224 GLY A C 1
ATOM 1842 O O . GLY A 1 224 ? 2.881 8.295 -15.915 1.00 94.25 224 GLY A O 1
ATOM 1843 N N . GLY A 1 225 ? 3.514 7.896 -13.812 1.00 95.38 225 GLY A N 1
ATOM 1844 C CA . GLY A 1 225 ? 4.612 7.002 -14.183 1.00 95.38 225 GLY A CA 1
ATOM 1845 C C . GLY A 1 225 ? 4.169 5.796 -15.022 1.00 95.38 225 GLY A C 1
ATOM 1846 O O . GLY A 1 225 ? 4.925 5.349 -15.886 1.00 95.38 225 GLY A O 1
ATOM 1847 N N . TYR A 1 226 ? 2.938 5.302 -14.851 1.00 96.56 226 TYR A N 1
ATOM 1848 C CA . TYR A 1 226 ? 2.420 4.208 -15.673 1.00 96.56 226 TYR A CA 1
ATOM 1849 C C . TYR A 1 226 ? 2.323 4.605 -17.156 1.00 96.56 226 TYR A C 1
ATOM 1851 O O . TYR A 1 226 ? 2.541 3.749 -18.012 1.00 96.56 226 TYR A O 1
ATOM 1859 N N . ASN A 1 227 ? 2.105 5.882 -17.505 1.00 96.06 227 ASN A N 1
ATOM 1860 C CA . ASN A 1 227 ? 2.051 6.338 -18.907 1.00 96.06 227 ASN A CA 1
ATOM 1861 C C . ASN A 1 227 ? 3.338 6.041 -19.698 1.00 96.06 227 ASN A C 1
ATOM 1863 O O . ASN A 1 227 ? 3.303 5.929 -20.920 1.00 96.06 227 ASN A O 1
ATOM 1867 N N . PHE A 1 228 ? 4.458 5.827 -19.006 1.00 95.44 228 PHE A N 1
ATOM 1868 C CA . PHE A 1 228 ? 5.765 5.581 -19.608 1.00 95.44 228 PHE A CA 1
ATOM 1869 C C . PHE A 1 228 ? 5.970 4.127 -20.037 1.00 95.44 228 PHE A C 1
ATOM 1871 O O . PHE A 1 228 ? 6.942 3.830 -20.730 1.00 95.44 228 PHE A O 1
ATOM 1878 N N . VAL A 1 229 ? 5.104 3.204 -19.610 1.00 96.69 229 VAL A N 1
ATOM 1879 C CA . VAL A 1 229 ? 5.310 1.763 -19.800 1.00 96.69 229 VAL A CA 1
ATOM 1880 C C . VAL A 1 229 ? 4.119 1.092 -20.474 1.00 96.69 229 VAL A C 1
ATOM 1882 O O . VAL A 1 229 ? 3.006 1.621 -20.478 1.00 96.69 229 VAL A O 1
ATOM 1885 N N . ASN A 1 230 ? 4.366 -0.081 -21.058 1.00 96.69 230 ASN A N 1
ATOM 1886 C CA . ASN A 1 230 ? 3.337 -0.939 -21.647 1.00 96.69 230 ASN A CA 1
ATOM 1887 C C . ASN A 1 230 ? 2.996 -2.126 -20.749 1.00 96.69 230 ASN A C 1
ATOM 1889 O O . ASN A 1 230 ? 1.878 -2.603 -20.817 1.00 96.69 230 ASN A O 1
ATOM 1893 N N . VAL A 1 231 ? 3.963 -2.613 -19.964 1.00 96.75 231 VAL A N 1
ATOM 1894 C CA . VAL A 1 231 ? 3.815 -3.808 -19.125 1.00 96.75 231 VAL A CA 1
ATOM 1895 C C . VAL A 1 231 ? 4.365 -3.515 -17.739 1.00 96.75 231 VAL A C 1
ATOM 1897 O O . VAL A 1 231 ? 5.490 -3.029 -17.602 1.00 96.75 231 VAL A O 1
ATOM 1900 N N . THR A 1 232 ? 3.608 -3.847 -16.699 1.00 97.19 232 THR A N 1
ATOM 1901 C CA . THR A 1 232 ? 4.053 -3.689 -15.310 1.00 97.19 232 THR A CA 1
ATOM 1902 C C . THR A 1 232 ? 4.535 -5.007 -14.717 1.00 97.19 232 THR A C 1
ATOM 1904 O O . THR A 1 232 ? 3.905 -6.049 -14.885 1.00 97.19 232 THR A O 1
ATOM 1907 N N . LEU A 1 233 ? 5.640 -4.960 -13.984 1.00 96.81 233 LEU A N 1
ATOM 1908 C CA . LEU A 1 233 ? 6.192 -6.074 -13.228 1.00 96.81 233 LEU A CA 1
ATOM 1909 C C . LEU A 1 233 ? 5.696 -5.979 -11.783 1.00 96.81 233 LEU A C 1
ATOM 1911 O O . LEU A 1 233 ? 5.809 -4.929 -11.157 1.00 96.81 233 LEU A O 1
ATOM 1915 N N . ALA A 1 234 ? 5.199 -7.086 -11.238 1.00 94.94 234 ALA A N 1
ATOM 1916 C CA . ALA A 1 234 ? 4.751 -7.187 -9.849 1.00 94.94 234 ALA A CA 1
ATOM 1917 C C . ALA A 1 234 ? 5.424 -8.388 -9.156 1.00 94.94 234 ALA A C 1
ATOM 1919 O O . ALA A 1 234 ? 4.748 -9.360 -8.812 1.00 94.94 234 ALA A O 1
ATOM 1920 N N . PRO A 1 235 ? 6.765 -8.384 -9.003 1.00 94.44 235 PRO A N 1
ATOM 1921 C CA . PRO A 1 235 ? 7.442 -9.442 -8.279 1.00 94.44 235 PRO A CA 1
ATOM 1922 C C . PRO A 1 235 ? 7.048 -9.346 -6.806 1.00 94.44 235 PRO A C 1
ATOM 1924 O O . PRO A 1 235 ? 7.115 -8.279 -6.199 1.00 94.44 235 PRO A O 1
ATOM 1927 N N . LEU A 1 236 ? 6.606 -10.458 -6.235 1.00 91.94 236 LEU A N 1
ATOM 1928 C CA . LEU A 1 236 ? 6.246 -10.519 -4.829 1.00 91.94 236 LEU A CA 1
ATOM 1929 C C . LEU A 1 236 ? 6.596 -11.903 -4.299 1.00 91.94 236 LEU A C 1
ATOM 1931 O O . LEU A 1 236 ? 6.200 -12.917 -4.878 1.00 91.94 236 LEU A O 1
ATOM 1935 N N . ARG A 1 237 ? 7.353 -11.962 -3.202 1.00 92.06 237 ARG A N 1
ATOM 1936 C CA . ARG A 1 237 ? 7.725 -13.241 -2.592 1.00 92.06 237 ARG A CA 1
ATOM 1937 C C . ARG A 1 237 ? 6.496 -14.014 -2.133 1.00 92.06 237 ARG A C 1
ATOM 1939 O O . ARG A 1 237 ? 5.582 -13.437 -1.539 1.00 92.06 237 ARG A O 1
ATOM 1946 N N . ASP A 1 238 ? 6.544 -15.333 -2.304 1.00 92.12 238 ASP A N 1
ATOM 1947 C CA . ASP A 1 238 ? 5.498 -16.251 -1.851 1.00 92.12 238 ASP A CA 1
ATOM 1948 C C . ASP A 1 238 ? 5.527 -16.438 -0.324 1.00 92.12 238 ASP A C 1
ATOM 1950 O O . ASP A 1 238 ? 5.976 -17.454 0.203 1.00 92.12 238 ASP A O 1
ATOM 1954 N N . THR A 1 239 ? 5.077 -15.419 0.405 1.00 91.25 239 THR A N 1
ATOM 1955 C CA . THR A 1 239 ? 5.031 -15.394 1.873 1.00 91.25 239 THR A CA 1
ATOM 1956 C C . THR A 1 239 ? 3.593 -15.379 2.365 1.00 91.25 239 THR A C 1
ATOM 1958 O O . THR A 1 239 ? 2.668 -14.988 1.647 1.00 91.25 239 THR A O 1
ATOM 1961 N N . LYS A 1 240 ? 3.364 -15.781 3.620 1.00 92.50 240 LYS A N 1
ATOM 1962 C CA . LYS A 1 240 ? 2.021 -15.696 4.209 1.00 92.50 240 LYS A CA 1
ATOM 1963 C C . LYS A 1 240 ? 1.565 -14.244 4.300 1.00 92.50 240 LYS A C 1
ATOM 1965 O O . LYS A 1 240 ? 0.391 -13.976 4.078 1.00 92.50 240 LYS A O 1
ATOM 1970 N N . PHE A 1 241 ? 2.479 -13.337 4.637 1.00 91.50 241 PHE A N 1
ATOM 1971 C CA . PHE A 1 241 ? 2.204 -11.904 4.687 1.00 91.50 241 PHE A CA 1
ATOM 1972 C C . PHE A 1 241 ? 1.744 -11.380 3.320 1.00 91.50 241 PHE A C 1
ATOM 1974 O O . PHE A 1 241 ? 0.662 -10.810 3.225 1.00 91.50 241 PHE A O 1
ATOM 1981 N N . ASN A 1 242 ? 2.495 -11.667 2.253 1.00 91.19 242 ASN A N 1
ATOM 1982 C CA . ASN A 1 242 ? 2.177 -11.190 0.907 1.00 91.19 242 ASN A CA 1
ATOM 1983 C C . ASN A 1 242 ? 0.894 -11.805 0.326 1.00 91.19 242 ASN A C 1
ATOM 1985 O O . ASN A 1 242 ? 0.141 -11.098 -0.330 1.00 91.19 242 ASN A O 1
ATOM 1989 N N . LYS A 1 243 ? 0.580 -13.074 0.629 1.00 92.69 243 LYS A N 1
ATOM 1990 C CA . LYS A 1 243 ? -0.688 -13.725 0.221 1.00 92.69 243 LYS A CA 1
ATOM 1991 C C . LYS A 1 243 ? -1.949 -13.073 0.794 1.00 92.69 243 LYS A C 1
ATOM 1993 O O . LYS A 1 243 ? -3.051 -13.415 0.376 1.00 92.69 243 LYS A O 1
ATOM 1998 N N . LEU A 1 244 ? -1.799 -12.231 1.814 1.00 94.50 244 LEU A N 1
ATOM 1999 C CA . LEU A 1 244 ? -2.906 -11.574 2.507 1.00 94.50 244 LEU A CA 1
ATOM 2000 C C . LEU A 1 244 ? -3.055 -10.099 2.117 1.00 94.50 244 LEU A C 1
ATOM 2002 O O . LEU A 1 244 ? -4.050 -9.494 2.511 1.00 94.50 244 LEU A O 1
ATOM 2006 N N . LYS A 1 245 ? -2.098 -9.543 1.364 1.00 90.06 245 LYS A N 1
ATOM 2007 C CA . LYS A 1 245 ? -2.125 -8.160 0.881 1.00 90.06 245 LYS A CA 1
ATOM 2008 C C . LYS A 1 245 ? -3.147 -7.964 -0.227 1.00 90.06 245 LYS A C 1
ATOM 2010 O O . LYS A 1 245 ? -3.487 -8.914 -0.931 1.00 90.06 245 LYS A O 1
ATOM 2015 N N . SER A 1 246 ? -3.558 -6.715 -0.407 1.00 92.75 246 SER A N 1
ATOM 2016 C CA . SER A 1 246 ? -4.245 -6.272 -1.614 1.00 92.75 246 SER A CA 1
ATOM 2017 C C . SER A 1 246 ? -3.312 -6.235 -2.828 1.00 92.75 246 SER A C 1
ATOM 2019 O O . SER A 1 246 ? -2.101 -6.021 -2.737 1.00 92.75 246 SER A O 1
ATOM 2021 N N . GLU A 1 247 ? -3.908 -6.406 -3.999 1.00 92.00 247 GLU A N 1
ATOM 2022 C CA . GLU A 1 247 ? -3.279 -6.355 -5.313 1.00 92.00 247 GLU A CA 1
ATOM 2023 C C . GLU A 1 247 ? -3.221 -4.926 -5.883 1.00 92.00 247 GLU A C 1
ATOM 2025 O O . GLU A 1 247 ? -3.328 -4.728 -7.091 1.00 92.00 247 GLU A O 1
ATOM 2030 N N . LEU A 1 248 ? -3.029 -3.915 -5.024 1.00 91.75 248 LEU A N 1
ATOM 2031 C CA . LEU A 1 248 ? -3.170 -2.494 -5.376 1.00 91.75 248 LEU A CA 1
ATOM 2032 C C . LEU A 1 248 ? -2.393 -2.101 -6.645 1.00 91.75 248 LEU A C 1
ATOM 2034 O O . LEU A 1 248 ? -2.958 -1.471 -7.530 1.00 91.75 248 LEU A O 1
ATOM 2038 N N . LYS A 1 249 ? -1.131 -2.530 -6.790 1.00 92.31 249 LYS A N 1
ATOM 2039 C CA . LYS A 1 249 ? -0.322 -2.238 -7.991 1.00 92.31 249 LYS A CA 1
ATOM 2040 C C . LYS A 1 249 ? -0.869 -2.865 -9.274 1.00 92.31 249 LYS A C 1
ATOM 2042 O O . LYS A 1 249 ? -0.694 -2.293 -10.343 1.00 92.31 249 LYS A O 1
ATOM 2047 N N . VAL A 1 250 ? -1.555 -4.001 -9.173 1.00 94.12 250 VAL A N 1
ATOM 2048 C CA . VAL A 1 250 ? -2.240 -4.633 -10.310 1.00 94.12 250 VAL A CA 1
ATOM 2049 C C . VAL A 1 250 ? -3.507 -3.855 -10.664 1.00 94.12 250 VAL A C 1
ATOM 2051 O O . VAL A 1 250 ? -3.775 -3.645 -11.843 1.00 94.12 250 VAL A O 1
ATOM 2054 N N . VAL A 1 251 ? -4.253 -3.374 -9.663 1.00 94.00 251 VAL A N 1
ATOM 2055 C CA . VAL A 1 251 ? -5.424 -2.509 -9.887 1.00 94.00 251 VAL A CA 1
ATOM 2056 C C . VAL A 1 251 ? -5.006 -1.196 -10.551 1.00 94.00 251 VAL A C 1
ATOM 2058 O O . VAL A 1 251 ? -5.574 -0.836 -11.578 1.00 94.00 251 VAL A O 1
ATOM 2061 N N . GLU A 1 252 ? -3.980 -0.515 -10.028 1.00 94.56 252 GLU A N 1
ATOM 2062 C CA . GLU A 1 252 ? -3.419 0.707 -10.629 1.00 94.56 252 GLU A CA 1
ATOM 2063 C C . GLU A 1 252 ? -3.011 0.474 -12.097 1.00 94.56 252 GLU A C 1
ATOM 2065 O O . GLU A 1 252 ? -3.391 1.243 -12.978 1.00 94.56 252 GLU A O 1
ATOM 2070 N N . ALA A 1 253 ? -2.285 -0.616 -12.373 1.00 95.44 253 ALA A N 1
ATOM 2071 C CA . ALA A 1 253 ? -1.877 -0.998 -13.723 1.00 95.44 253 ALA A CA 1
ATOM 2072 C C . ALA A 1 253 ? -3.080 -1.234 -14.656 1.00 95.44 253 ALA A C 1
ATOM 2074 O O . ALA A 1 253 ? -3.090 -0.735 -15.782 1.00 95.44 253 ALA A O 1
ATOM 2075 N N . GLY A 1 254 ? -4.112 -1.934 -14.175 1.00 94.69 254 GLY A N 1
ATOM 2076 C CA . GLY A 1 254 ? -5.337 -2.199 -14.930 1.00 94.69 254 GLY A CA 1
ATOM 2077 C C . GLY A 1 254 ? -6.094 -0.923 -15.302 1.00 94.69 254 GLY A C 1
ATOM 2078 O O . GLY A 1 254 ? -6.467 -0.752 -16.460 1.00 94.69 254 GLY A O 1
ATOM 2079 N N . TRP A 1 255 ? -6.244 0.012 -14.359 1.00 94.25 255 TRP A N 1
ATOM 2080 C CA . TRP A 1 255 ? -6.834 1.334 -14.622 1.00 94.25 255 TRP A CA 1
ATOM 2081 C C . TRP A 1 255 ? -6.041 2.131 -15.663 1.00 94.25 255 TRP A C 1
ATOM 2083 O O . TRP A 1 255 ? -6.616 2.841 -16.487 1.00 94.25 255 TRP A O 1
ATOM 2093 N N . MET A 1 256 ? -4.720 1.957 -15.678 1.00 95.06 256 MET A N 1
ATOM 2094 C CA . MET A 1 256 ? -3.828 2.619 -16.626 1.00 95.06 256 MET A CA 1
ATOM 2095 C C . MET A 1 256 ? -3.676 1.871 -17.966 1.00 95.06 256 MET A C 1
ATOM 2097 O O . MET A 1 256 ? -2.895 2.307 -18.814 1.00 95.06 256 MET A O 1
ATOM 2101 N N . ASN A 1 257 ? -4.429 0.788 -18.199 1.00 94.50 257 ASN A N 1
ATOM 2102 C CA . ASN A 1 257 ? -4.345 -0.077 -19.387 1.00 94.50 257 ASN A CA 1
ATOM 2103 C C . ASN A 1 257 ? -2.937 -0.656 -19.630 1.00 94.50 257 ASN A C 1
ATOM 2105 O O . ASN A 1 257 ? -2.376 -0.499 -20.721 1.00 94.50 257 ASN A O 1
ATOM 2109 N N . LYS A 1 258 ? -2.356 -1.280 -18.601 1.00 94.12 258 LYS A N 1
ATOM 2110 C CA . LYS A 1 258 ? -1.030 -1.926 -18.635 1.00 94.12 258 LYS A CA 1
ATOM 2111 C C . LYS A 1 258 ? -1.092 -3.447 -18.530 1.00 94.12 258 LYS A C 1
ATOM 2113 O O . LYS A 1 258 ? -2.174 -3.978 -18.200 1.00 94.12 258 LYS A O 1
#